Protein AF-A0A6G0IL83-F1 (afdb_monomer)

Nearest PDB structures (foldseek):
  5tuc-assembly1_A  TM=9.008E-01  e=9.355E-12  Sus scrofa
  5tuc-assembly2_B  TM=9.160E-01  e=6.744E-11  Sus scrofa
  5tub-assembly2_B  TM=9.092E-01  e=1.170E-10  Squalomorphii
  4hl4-assembly1_A  TM=8.086E-01  e=2.163E-05  Homo sapiens
  5i7d-assembly1_A  TM=1.148E-01  e=3.326E+00  Homo sapiens

Structure (mmCIF, N/CA/C/O backbone):
data_AF-A0A6G0IL83-F1
#
_entry.id   AF-A0A6G0IL83-F1
#
loop_
_atom_site.group_PDB
_atom_site.id
_atom_site.type_symbol
_atom_site.label_atom_id
_atom_site.label_alt_id
_atom_site.label_comp_id
_atom_site.label_asym_id
_atom_site.label_entity_id
_atom_site.label_seq_id
_atom_site.pdbx_PDB_ins_code
_atom_site.Cartn_x
_atom_site.Cartn_y
_atom_site.Cartn_z
_atom_site.occupancy
_atom_site.B_iso_or_equiv
_atom_site.auth_seq_id
_atom_site.auth_comp_id
_atom_site.auth_asym_id
_atom_site.auth_atom_id
_atom_site.pdbx_PDB_model_num
ATOM 1 N N . MET A 1 1 ? -4.433 26.012 -24.102 1.00 35.59 1 MET A N 1
ATOM 2 C CA . MET A 1 1 ? -4.373 24.540 -24.001 1.00 35.59 1 MET A CA 1
ATOM 3 C C . MET A 1 1 ? -3.198 24.126 -24.870 1.00 35.59 1 MET A C 1
ATOM 5 O O . MET A 1 1 ? -3.374 23.800 -26.033 1.00 35.59 1 MET A O 1
ATOM 9 N N . GLU A 1 2 ? -1.988 24.338 -24.359 1.00 30.94 2 GLU A N 1
ATOM 10 C CA . GLU A 1 2 ? -0.749 24.006 -25.067 1.00 30.94 2 GLU A CA 1
ATOM 11 C C . GLU A 1 2 ? -0.337 22.591 -24.664 1.00 30.94 2 GLU A C 1
ATOM 13 O O . GLU A 1 2 ? -0.443 22.210 -23.498 1.00 30.94 2 GLU A O 1
ATOM 18 N N . SER A 1 3 ? 0.037 21.793 -25.659 1.00 32.44 3 SER A N 1
ATOM 19 C CA . SER A 1 3 ? 0.453 20.403 -25.493 1.00 32.44 3 SER A CA 1
ATOM 20 C C . SER A 1 3 ? 1.756 20.337 -24.690 1.00 32.44 3 SER A C 1
ATOM 22 O O . SER A 1 3 ? 2.762 20.904 -25.102 1.00 32.44 3 SER A O 1
ATOM 24 N N . LEU A 1 4 ? 1.733 19.629 -23.557 1.00 36.69 4 LEU A N 1
ATOM 25 C CA . LEU A 1 4 ? 2.858 19.418 -22.631 1.00 36.69 4 LEU A CA 1
ATOM 26 C C . LEU A 1 4 ? 3.782 18.255 -23.051 1.00 36.69 4 LEU A C 1
ATOM 28 O O . LEU A 1 4 ? 4.434 17.641 -22.209 1.00 36.69 4 LEU A O 1
ATOM 32 N N . TYR A 1 5 ? 3.836 17.922 -24.342 1.00 40.22 5 TYR A N 1
ATOM 33 C CA . TYR A 1 5 ? 4.666 16.827 -24.846 1.00 40.22 5 TYR A CA 1
ATOM 34 C C . TYR A 1 5 ? 5.691 17.332 -25.867 1.00 40.22 5 TYR A C 1
ATOM 36 O O . TYR A 1 5 ? 5.327 18.128 -26.736 1.00 40.22 5 TYR A O 1
ATOM 44 N N . PRO A 1 6 ? 6.953 16.867 -25.812 1.00 35.59 6 PRO A N 1
ATOM 45 C CA . PRO A 1 6 ? 7.917 17.141 -26.869 1.00 35.59 6 PRO A CA 1
ATOM 46 C C . PRO A 1 6 ? 7.450 16.492 -28.180 1.00 35.59 6 PRO A C 1
ATOM 48 O O . PRO A 1 6 ? 7.018 15.338 -28.201 1.00 35.59 6 PRO A O 1
ATOM 51 N N . ASN A 1 7 ? 7.498 17.268 -29.263 1.00 35.81 7 ASN A N 1
ATOM 52 C CA . ASN A 1 7 ? 6.986 16.890 -30.577 1.00 35.81 7 ASN A CA 1
ATOM 53 C C . ASN A 1 7 ? 8.028 16.048 -31.338 1.00 35.81 7 ASN A C 1
ATOM 55 O O . ASN A 1 7 ? 9.173 16.475 -31.464 1.00 35.81 7 ASN A O 1
ATOM 59 N N . PHE A 1 8 ? 7.643 14.868 -31.834 1.00 39.41 8 PHE A N 1
ATOM 60 C CA . PHE A 1 8 ? 8.555 13.873 -32.427 1.00 39.41 8 PHE A CA 1
ATOM 61 C C . PHE A 1 8 ? 8.670 13.932 -33.969 1.00 39.41 8 PHE A C 1
ATOM 63 O O . PHE A 1 8 ? 9.404 13.136 -34.548 1.00 39.41 8 PHE A O 1
ATOM 70 N N . ASP A 1 9 ? 8.005 14.875 -34.645 1.00 34.12 9 ASP A N 1
ATOM 71 C CA . ASP A 1 9 ? 7.742 14.785 -36.097 1.00 34.12 9 ASP A CA 1
ATOM 72 C C . ASP A 1 9 ? 8.708 15.525 -37.050 1.00 34.12 9 ASP A C 1
ATOM 74 O O . ASP A 1 9 ? 8.422 15.657 -38.238 1.00 34.12 9 ASP A O 1
ATOM 78 N N . SER A 1 10 ? 9.877 15.999 -36.617 1.00 35.06 10 SER A N 1
ATOM 79 C CA . SER A 1 10 ? 10.796 16.724 -37.518 1.00 35.06 10 SER A CA 1
ATOM 80 C C . SER A 1 10 ? 11.973 15.875 -38.007 1.00 35.06 10 SER A C 1
ATOM 82 O O . SER A 1 10 ? 13.125 16.215 -37.744 1.00 35.06 10 SER A O 1
ATOM 84 N N . LEU A 1 11 ? 11.710 14.774 -38.717 1.00 36.12 11 LEU A N 1
ATOM 85 C CA . LEU A 1 11 ? 12.749 14.000 -39.415 1.00 36.12 11 LEU A CA 1
ATOM 86 C C . LEU A 1 11 ? 12.256 13.466 -40.770 1.00 36.12 11 LEU A C 1
ATOM 88 O O . LEU A 1 11 ? 12.226 12.260 -40.986 1.00 36.12 11 LEU A O 1
ATOM 92 N N . THR A 1 12 ? 11.924 14.350 -41.714 1.00 31.39 12 THR A N 1
ATOM 93 C CA . THR A 1 12 ? 11.876 13.985 -43.144 1.00 31.39 12 THR A CA 1
ATOM 94 C C . THR A 1 12 ? 12.294 15.145 -44.056 1.00 31.39 12 THR A C 1
ATOM 96 O O . THR A 1 12 ? 11.644 16.184 -44.077 1.00 31.39 12 THR A O 1
ATOM 99 N N . GLU A 1 13 ? 13.353 14.871 -44.831 1.00 29.95 13 GLU A N 1
ATOM 100 C CA . GLU A 1 13 ? 13.779 15.443 -46.126 1.00 29.95 13 GLU A CA 1
ATOM 101 C C . GLU A 1 13 ? 14.355 16.874 -46.220 1.00 29.95 13 GLU A C 1
ATOM 103 O O . GLU A 1 13 ? 13.658 17.880 -46.138 1.00 29.95 13 GLU A O 1
ATOM 108 N N . SER A 1 14 ? 15.634 16.982 -46.611 1.00 29.25 14 SER A N 1
ATOM 109 C CA . SER A 1 14 ? 16.017 17.151 -48.033 1.00 29.25 14 SER A CA 1
ATOM 110 C C . SER A 1 14 ? 17.542 17.274 -48.221 1.00 29.25 14 SER A C 1
ATOM 112 O O . SER A 1 14 ? 18.233 17.990 -47.501 1.00 29.25 14 SER A O 1
ATOM 114 N N . GLU A 1 15 ? 18.070 16.551 -49.211 1.00 38.62 15 GLU A N 1
ATOM 115 C CA . GLU A 1 15 ? 19.451 16.641 -49.697 1.00 38.62 15 GLU A CA 1
ATOM 116 C C . GLU A 1 15 ? 19.671 17.909 -50.544 1.00 38.62 15 GLU A C 1
ATOM 118 O O . GLU A 1 15 ? 18.866 18.207 -51.426 1.00 38.62 15 GLU A O 1
ATOM 123 N N . THR A 1 16 ? 20.806 18.607 -50.372 1.00 29.11 16 THR A N 1
ATOM 124 C CA . THR A 1 16 ? 21.571 19.211 -51.490 1.00 29.11 16 THR A CA 1
ATOM 125 C C . THR A 1 16 ? 23.000 19.644 -51.087 1.00 29.11 16 THR A C 1
ATOM 127 O O . THR A 1 16 ? 23.216 20.551 -50.294 1.00 29.11 16 THR A O 1
ATOM 130 N N . THR A 1 17 ? 23.981 18.963 -51.690 1.00 31.16 17 THR A N 1
ATOM 131 C CA . THR A 1 17 ? 25.401 19.289 -52.000 1.00 31.16 17 THR A CA 1
ATOM 132 C C . THR A 1 17 ? 25.985 20.695 -51.717 1.00 31.16 17 THR A C 1
ATOM 134 O O . THR A 1 17 ? 25.561 21.645 -52.369 1.00 31.16 17 THR A O 1
ATOM 137 N N . LYS A 1 18 ? 27.107 20.805 -50.963 1.00 31.03 18 LYS A N 1
ATOM 138 C CA . LYS A 1 18 ? 28.537 20.845 -51.425 1.00 31.03 18 LYS A CA 1
ATOM 139 C C . LYS A 1 18 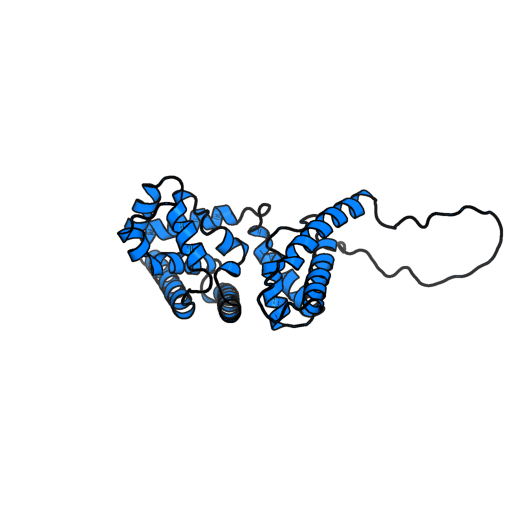? 29.524 21.439 -50.375 1.00 31.03 18 LYS A C 1
ATOM 141 O O . LYS A 1 18 ? 29.405 22.595 -50.006 1.00 31.03 18 LYS A O 1
ATOM 146 N N . ASN A 1 19 ? 30.542 20.630 -50.050 1.00 31.75 19 ASN A N 1
ATOM 147 C CA . ASN A 1 19 ? 31.962 20.878 -49.716 1.00 31.75 19 ASN A CA 1
ATOM 148 C C . ASN A 1 19 ? 32.464 21.890 -48.652 1.00 31.75 19 ASN A C 1
ATOM 150 O O . ASN A 1 19 ? 32.311 23.096 -48.778 1.00 31.75 19 ASN A O 1
ATOM 154 N N . GLU A 1 20 ? 33.312 21.304 -47.785 1.00 34.00 20 GLU A N 1
ATOM 155 C CA . GLU A 1 20 ? 34.528 21.823 -47.123 1.00 34.00 20 GLU A CA 1
ATOM 156 C C . GLU A 1 20 ? 34.391 22.788 -45.934 1.00 34.00 20 GLU A C 1
ATOM 158 O O . GLU A 1 20 ? 34.409 24.002 -46.085 1.00 34.00 20 GLU A O 1
ATOM 163 N N . ALA A 1 21 ? 34.435 22.229 -44.720 1.00 33.47 21 ALA A N 1
ATOM 164 C CA . ALA A 1 21 ? 35.560 22.404 -43.791 1.00 33.47 21 ALA A CA 1
ATOM 165 C C . ALA A 1 21 ? 35.337 21.543 -42.538 1.00 33.47 21 ALA A C 1
ATOM 167 O O . ALA A 1 21 ? 34.246 21.471 -41.983 1.00 33.47 21 ALA A O 1
ATOM 168 N N . THR A 1 22 ? 36.392 20.862 -42.112 1.00 43.59 22 THR A N 1
ATOM 169 C CA . THR A 1 22 ? 36.422 19.958 -40.967 1.00 43.59 22 THR A CA 1
ATOM 170 C C . THR A 1 22 ? 36.220 20.724 -39.659 1.00 43.59 22 THR A C 1
ATOM 172 O O . THR A 1 22 ? 37.159 21.295 -39.110 1.00 43.59 22 THR A O 1
ATOM 175 N N . SER A 1 23 ? 35.011 20.677 -39.117 1.00 38.38 23 SER A N 1
ATOM 176 C CA . SER A 1 23 ? 34.755 20.830 -37.688 1.00 38.38 23 SER A CA 1
ATOM 177 C C . SER A 1 23 ? 34.017 19.579 -37.245 1.00 38.38 23 SER A C 1
ATOM 179 O O . SER A 1 23 ? 32.915 19.306 -37.712 1.00 38.38 23 SER A O 1
ATOM 181 N N . GLN A 1 24 ? 34.655 18.777 -36.388 1.00 42.94 24 GLN A N 1
ATOM 182 C CA . GLN A 1 24 ? 33.943 17.775 -35.604 1.00 42.94 24 GLN A CA 1
ATOM 183 C C . GLN A 1 24 ? 32.936 18.529 -34.736 1.00 42.94 24 GLN A C 1
ATOM 185 O O . GLN A 1 24 ? 33.257 18.971 -33.635 1.00 42.94 24 GLN A O 1
ATOM 190 N N . GLU A 1 25 ? 31.727 18.716 -35.252 1.00 41.28 25 GLU A N 1
ATOM 191 C CA . GLU A 1 25 ? 30.572 18.957 -34.412 1.00 41.28 25 GLU A CA 1
ATOM 192 C C . GLU A 1 25 ? 30.405 17.682 -33.597 1.00 41.28 25 GLU A C 1
ATOM 194 O O . GLU A 1 25 ? 29.979 16.639 -34.094 1.00 41.28 25 GLU A O 1
ATOM 199 N N . SER A 1 26 ? 30.822 17.744 -32.334 1.00 49.41 26 SER A N 1
ATOM 200 C CA . SER A 1 26 ? 30.268 16.857 -31.331 1.00 49.41 26 SER A CA 1
ATOM 201 C C . SER A 1 26 ? 28.759 16.961 -31.493 1.00 49.41 26 SER A C 1
ATOM 203 O O . SER A 1 26 ? 28.200 18.035 -31.265 1.00 49.41 26 SER A O 1
ATOM 205 N N . THR A 1 27 ? 28.115 15.884 -31.930 1.00 51.31 27 THR A N 1
ATOM 206 C CA . THR A 1 27 ? 26.668 15.718 -31.838 1.00 51.31 27 THR A CA 1
ATOM 207 C C . THR A 1 27 ? 26.319 15.809 -30.356 1.00 51.31 27 THR A C 1
ATOM 209 O O . THR A 1 27 ? 26.326 14.806 -29.642 1.00 51.31 27 THR A O 1
ATOM 212 N N . GLY A 1 28 ? 26.168 17.037 -29.861 1.00 64.88 28 GLY A N 1
ATOM 213 C CA . GLY A 1 28 ? 25.783 17.321 -28.494 1.00 64.88 28 GLY A CA 1
ATOM 214 C C . GLY A 1 28 ? 24.419 16.698 -28.281 1.00 64.88 28 GLY A C 1
ATOM 215 O O . GLY A 1 28 ? 23.548 16.808 -29.145 1.00 64.88 28 GLY A O 1
ATOM 216 N N . SER A 1 29 ? 24.257 15.990 -27.165 1.00 70.94 29 SER A N 1
ATOM 217 C CA . SER A 1 29 ? 22.951 15.480 -26.759 1.00 70.94 29 SER A CA 1
ATOM 218 C C . SER A 1 29 ? 21.913 16.607 -26.880 1.00 70.94 29 SER A C 1
ATOM 220 O O . SER A 1 29 ? 22.199 17.720 -26.435 1.00 70.94 29 SER A O 1
ATOM 222 N N . PRO A 1 30 ? 20.717 16.361 -27.449 1.00 82.19 30 PRO A N 1
ATOM 223 C CA . PRO A 1 30 ? 19.666 17.378 -27.537 1.00 82.19 30 PRO A CA 1
ATOM 224 C C . PRO A 1 30 ? 19.145 17.810 -26.152 1.00 82.19 30 PRO A C 1
ATOM 226 O O . PRO A 1 30 ? 18.357 18.746 -26.046 1.00 82.19 30 PRO A O 1
ATOM 229 N N . PHE A 1 31 ? 19.575 17.125 -25.090 1.00 85.12 31 PHE A N 1
ATOM 230 C CA . PHE A 1 31 ? 19.200 17.378 -23.708 1.00 85.12 31 PHE A CA 1
ATOM 231 C C . PHE A 1 31 ? 20.261 18.205 -22.981 1.00 85.12 31 PHE A C 1
ATOM 233 O O . PHE A 1 31 ? 21.461 17.979 -23.146 1.00 85.12 31 PHE A O 1
ATOM 240 N N . SER A 1 32 ? 19.818 19.132 -22.126 1.00 91.44 32 SER A N 1
ATOM 241 C CA . SER A 1 32 ? 20.727 19.888 -21.263 1.00 91.44 32 SER A CA 1
ATOM 242 C C . SER A 1 32 ? 21.450 18.958 -20.284 1.00 91.44 32 SER A C 1
ATOM 244 O O . SER A 1 32 ? 20.899 17.949 -19.840 1.00 91.44 32 SER A O 1
ATOM 246 N N . GLN A 1 33 ? 22.682 19.314 -19.910 1.00 91.88 33 GLN A N 1
ATOM 247 C CA . GLN A 1 33 ? 23.462 18.534 -18.945 1.00 91.88 33 GLN A CA 1
ATOM 248 C C . GLN A 1 33 ? 22.727 18.388 -17.602 1.00 91.88 33 GLN A C 1
ATOM 250 O O . GLN A 1 33 ? 22.690 17.302 -17.041 1.00 91.88 33 GLN A O 1
ATOM 255 N N . GLU A 1 34 ? 22.059 19.449 -17.144 1.00 91.06 34 GLU A N 1
ATOM 256 C CA . GLU A 1 34 ? 21.250 19.437 -15.919 1.00 91.06 34 GLU A CA 1
ATOM 257 C C . GLU A 1 34 ? 20.117 18.399 -15.970 1.00 91.06 34 GLU A C 1
ATOM 259 O O . GLU A 1 34 ? 19.894 17.674 -15.000 1.00 91.06 34 GLU A O 1
ATOM 264 N N . LEU A 1 35 ? 19.433 18.274 -17.114 1.00 92.62 35 LEU A N 1
ATOM 265 C CA . LEU A 1 35 ? 18.378 17.276 -17.303 1.00 92.62 35 LEU A CA 1
ATOM 266 C C . LEU A 1 35 ? 18.941 15.851 -17.227 1.00 92.62 35 LEU A C 1
ATOM 268 O O . LEU A 1 35 ? 18.346 14.973 -16.600 1.00 92.62 35 LEU A O 1
ATOM 272 N N . LEU A 1 36 ? 20.098 15.627 -17.855 1.00 92.31 36 LEU A N 1
ATOM 273 C CA . LEU A 1 36 ? 20.781 14.334 -17.845 1.00 92.31 36 LEU A CA 1
ATOM 274 C C . LEU A 1 36 ? 21.272 13.966 -16.441 1.00 92.31 36 LEU A C 1
ATOM 276 O O . LEU A 1 36 ? 21.112 12.816 -16.027 1.00 92.31 36 LEU A O 1
ATOM 280 N N . ASP A 1 37 ? 21.808 14.926 -15.691 1.00 92.75 37 ASP A N 1
ATOM 281 C CA . ASP A 1 37 ? 22.261 14.726 -14.313 1.00 92.75 37 ASP A CA 1
ATOM 282 C C . ASP A 1 37 ? 21.077 14.381 -13.394 1.00 92.75 37 ASP A C 1
ATOM 284 O O . ASP A 1 37 ? 21.143 13.422 -12.616 1.00 92.75 37 ASP A O 1
ATOM 288 N N . LEU A 1 38 ? 19.954 15.097 -13.538 1.00 93.56 38 LEU A N 1
ATOM 289 C CA . LEU A 1 38 ? 18.725 14.830 -12.790 1.00 93.56 38 LEU A CA 1
ATOM 290 C C . LEU A 1 38 ? 18.167 13.434 -13.091 1.00 93.56 38 LEU A C 1
ATOM 292 O O . LEU A 1 38 ? 17.799 12.692 -12.174 1.00 93.56 38 LEU A O 1
ATOM 296 N N . TYR A 1 39 ? 18.114 13.044 -14.365 1.00 95.88 39 TYR A N 1
ATOM 297 C CA . TYR A 1 39 ? 17.659 11.708 -14.736 1.00 95.88 39 TYR A CA 1
ATOM 298 C C . TYR A 1 39 ? 18.610 10.620 -14.222 1.00 95.88 39 TYR A C 1
ATOM 300 O O . TYR A 1 39 ? 18.154 9.620 -13.671 1.00 95.88 39 TYR A O 1
ATOM 308 N N . THR A 1 40 ? 19.924 10.839 -14.307 1.00 95.25 40 THR A N 1
ATOM 309 C CA . THR A 1 40 ? 20.945 9.897 -13.817 1.00 95.25 40 THR A CA 1
ATOM 310 C C . THR A 1 40 ? 20.816 9.652 -12.312 1.00 95.25 40 THR A C 1
ATOM 312 O O . THR A 1 40 ? 20.892 8.506 -11.860 1.00 95.25 40 THR A O 1
ATOM 315 N N . LEU A 1 41 ? 20.545 10.701 -11.525 1.00 94.81 41 LEU A N 1
ATOM 316 C CA . LEU A 1 41 ? 20.293 10.566 -10.088 1.00 94.81 41 LEU A CA 1
ATOM 317 C C . LEU A 1 41 ? 19.085 9.663 -9.800 1.00 94.81 41 LEU A C 1
ATOM 319 O O . LEU A 1 41 ? 19.128 8.833 -8.887 1.00 94.81 41 LEU A O 1
ATOM 323 N N . ASN A 1 42 ? 18.008 9.816 -10.569 1.00 97.38 42 ASN A N 1
ATOM 324 C CA . ASN A 1 42 ? 16.820 8.985 -10.424 1.00 97.38 42 ASN A CA 1
ATOM 325 C C . ASN A 1 42 ? 17.067 7.549 -10.889 1.00 97.38 42 ASN A C 1
ATOM 327 O O . ASN A 1 42 ? 16.670 6.618 -10.191 1.00 97.38 42 ASN A O 1
ATOM 331 N N . LEU A 1 43 ? 17.778 7.361 -12.003 1.00 97.44 43 LEU A N 1
ATOM 332 C CA . LEU A 1 43 ? 18.135 6.048 -12.533 1.00 97.44 43 LEU A CA 1
ATOM 333 C C . LEU A 1 43 ? 18.861 5.197 -11.487 1.00 97.44 43 LEU A C 1
ATOM 335 O O . LEU A 1 43 ? 18.478 4.054 -11.256 1.00 97.44 43 LEU A O 1
ATOM 339 N N . HIS A 1 44 ? 19.831 5.774 -10.775 1.00 96.06 44 HIS A N 1
ATOM 340 C CA . HIS A 1 44 ? 20.541 5.062 -9.713 1.00 96.06 44 HIS A CA 1
ATOM 341 C C . HIS A 1 44 ? 19.604 4.570 -8.591 1.00 96.06 44 HIS A C 1
ATOM 343 O O . HIS A 1 44 ? 19.756 3.462 -8.073 1.00 96.06 44 HIS A O 1
ATOM 349 N N . ARG A 1 45 ? 18.606 5.381 -8.215 1.00 97.19 45 ARG A N 1
ATOM 350 C CA . ARG A 1 45 ? 17.609 5.007 -7.196 1.00 97.19 45 ARG A CA 1
ATOM 351 C C . ARG A 1 45 ? 16.665 3.915 -7.702 1.00 97.19 45 ARG A C 1
ATOM 353 O O . ARG A 1 45 ? 16.377 2.986 -6.950 1.00 97.19 45 ARG A O 1
ATOM 360 N N . ILE A 1 46 ? 16.236 4.007 -8.963 1.00 98.25 46 ILE A N 1
ATOM 361 C CA . ILE A 1 46 ? 15.415 2.988 -9.631 1.00 98.25 46 ILE A CA 1
ATOM 362 C C . ILE A 1 46 ? 16.156 1.653 -9.636 1.00 98.25 46 ILE A C 1
ATOM 364 O O . ILE A 1 46 ? 15.606 0.652 -9.193 1.00 98.25 46 ILE A O 1
ATOM 368 N N . GLU A 1 47 ? 17.414 1.628 -10.079 1.00 96.81 47 GLU A N 1
ATOM 369 C CA . GLU A 1 47 ? 18.207 0.396 -10.167 1.00 96.81 47 GLU A CA 1
ATOM 370 C C . GLU A 1 47 ? 18.359 -0.288 -8.807 1.00 96.81 47 GLU A C 1
ATOM 372 O O . GLU A 1 47 ? 18.175 -1.503 -8.699 1.00 96.81 47 GLU A O 1
ATOM 377 N N . LYS A 1 48 ? 18.611 0.493 -7.750 1.00 96.25 48 LYS A N 1
ATOM 378 C CA . LYS A 1 48 ? 18.687 -0.020 -6.378 1.00 96.25 48 LYS A CA 1
ATOM 379 C C . LYS A 1 48 ? 17.374 -0.665 -5.921 1.00 96.25 48 LYS A C 1
ATOM 381 O O . LYS A 1 48 ? 17.407 -1.686 -5.234 1.00 96.25 48 LYS A O 1
ATOM 386 N N . ASP A 1 49 ? 16.233 -0.073 -6.264 1.00 97.06 49 ASP A N 1
ATOM 387 C CA . ASP A 1 49 ? 14.922 -0.565 -5.837 1.00 97.06 49 ASP A CA 1
ATOM 388 C C . ASP A 1 49 ? 14.422 -1.741 -6.676 1.00 97.06 49 ASP A C 1
ATOM 390 O O . ASP A 1 49 ? 13.889 -2.693 -6.109 1.00 97.06 49 ASP A O 1
ATOM 394 N N . VAL A 1 50 ? 14.678 -1.742 -7.984 1.00 97.44 50 VAL A N 1
ATOM 395 C CA . VAL A 1 50 ? 14.372 -2.874 -8.870 1.00 97.44 50 VAL A CA 1
ATOM 396 C C . VAL A 1 50 ? 15.109 -4.129 -8.404 1.00 97.44 50 VAL A C 1
ATOM 398 O O . VAL A 1 50 ? 14.488 -5.172 -8.242 1.00 97.44 50 VAL A O 1
ATOM 401 N N . GLN A 1 51 ? 16.407 -4.037 -8.093 1.00 95.19 51 GLN A N 1
ATOM 402 C CA . GLN A 1 51 ? 17.204 -5.195 -7.657 1.00 95.19 51 GLN A CA 1
ATOM 403 C C . GLN A 1 51 ? 16.680 -5.879 -6.384 1.00 95.19 51 GLN A C 1
ATOM 405 O O . GLN A 1 51 ? 16.957 -7.057 -6.152 1.00 95.19 51 GLN A O 1
ATOM 410 N N . ARG A 1 52 ? 15.955 -5.145 -5.534 1.00 94.94 52 ARG A N 1
ATOM 411 C CA . ARG A 1 52 ? 15.391 -5.658 -4.276 1.00 94.94 52 ARG A CA 1
ATOM 412 C C . ARG A 1 52 ? 13.879 -5.877 -4.325 1.00 94.94 52 ARG A C 1
ATOM 414 O O . ARG A 1 52 ? 13.334 -6.344 -3.326 1.00 94.94 52 ARG A O 1
ATOM 421 N N . CYS A 1 53 ? 13.217 -5.537 -5.430 1.00 96.00 53 CYS A N 1
ATOM 422 C CA . CYS A 1 53 ? 11.770 -5.641 -5.574 1.00 96.00 53 CYS A CA 1
ATOM 423 C C . CYS A 1 53 ? 11.355 -7.113 -5.576 1.00 96.00 53 CYS A C 1
ATOM 425 O O . CYS A 1 53 ? 11.779 -7.870 -6.444 1.00 96.00 53 CYS A O 1
ATOM 427 N N . ASP A 1 54 ? 10.590 -7.510 -4.554 1.00 94.88 54 ASP A N 1
ATOM 428 C CA . ASP A 1 54 ? 9.910 -8.801 -4.408 1.00 94.88 54 ASP A CA 1
ATOM 429 C C . ASP A 1 54 ? 10.699 -10.026 -4.907 1.00 94.88 54 ASP A C 1
ATOM 431 O O . ASP A 1 54 ? 10.139 -10.967 -5.455 1.00 94.88 54 ASP A O 1
ATOM 435 N N . ARG A 1 55 ? 12.016 -10.048 -4.656 1.00 92.25 55 ARG A N 1
ATOM 436 C CA . ARG A 1 55 ? 12.979 -11.045 -5.175 1.00 92.25 55 ARG A CA 1
ATOM 437 C C . ARG A 1 55 ? 12.655 -12.512 -4.864 1.00 92.25 55 ARG A C 1
ATOM 439 O O . ARG A 1 55 ? 13.239 -13.407 -5.464 1.00 92.25 55 ARG A O 1
ATOM 446 N N . ASN A 1 56 ? 11.784 -12.751 -3.886 1.00 91.50 56 ASN A N 1
ATOM 447 C CA . ASN A 1 56 ? 11.346 -14.089 -3.488 1.00 91.50 56 ASN A CA 1
ATOM 448 C C . ASN A 1 56 ? 10.086 -14.542 -4.245 1.00 91.50 56 ASN A C 1
ATOM 450 O O . ASN A 1 56 ? 9.729 -15.715 -4.186 1.00 91.50 56 ASN A O 1
ATOM 454 N N . TYR A 1 57 ? 9.406 -13.632 -4.943 1.00 96.56 57 TYR A N 1
ATOM 455 C CA . TYR A 1 57 ? 8.224 -13.930 -5.733 1.00 96.56 57 TYR A CA 1
ATOM 456 C C . TYR A 1 57 ? 8.646 -14.378 -7.138 1.00 96.56 57 TYR A C 1
ATOM 458 O O . TYR A 1 57 ? 9.370 -13.674 -7.842 1.00 96.56 57 TYR A O 1
ATOM 466 N N . CYS A 1 58 ? 8.206 -15.571 -7.547 1.00 96.38 58 CYS A N 1
ATOM 467 C CA . CYS A 1 58 ? 8.746 -16.292 -8.709 1.00 96.38 58 CYS A CA 1
ATOM 468 C C . CYS A 1 58 ? 8.611 -15.549 -10.049 1.00 96.38 58 CYS A C 1
ATOM 470 O O . CYS A 1 58 ? 9.364 -15.832 -10.980 1.00 96.38 58 CYS A O 1
ATOM 472 N N . TYR A 1 59 ? 7.685 -14.592 -10.141 1.00 97.81 59 TYR A N 1
ATOM 473 C CA . TYR A 1 59 ? 7.495 -13.763 -11.326 1.00 97.81 59 TYR A CA 1
ATOM 474 C C . TYR A 1 59 ? 8.699 -12.846 -11.608 1.00 97.81 59 TYR A C 1
ATOM 476 O O . TYR A 1 59 ? 9.014 -12.616 -12.776 1.00 97.81 59 TYR A O 1
ATOM 484 N N . PHE A 1 60 ? 9.412 -12.349 -10.588 1.00 97.81 60 PHE A N 1
ATOM 485 C CA . PHE A 1 60 ? 10.517 -11.389 -10.757 1.00 97.81 60 PHE A CA 1
ATOM 486 C C . PHE A 1 60 ? 11.839 -12.061 -11.146 1.00 97.81 60 PHE A C 1
ATOM 488 O O . PHE A 1 60 ? 12.860 -11.970 -10.468 1.00 97.81 60 PHE A O 1
ATOM 495 N N . THR A 1 61 ? 11.815 -12.731 -12.295 1.00 97.38 61 THR A N 1
ATOM 496 C CA . THR A 1 61 ? 13.012 -13.174 -13.017 1.00 97.38 61 THR A CA 1
ATOM 497 C C . THR A 1 61 ? 13.823 -11.967 -13.519 1.00 97.38 61 THR A C 1
ATOM 499 O O . THR A 1 61 ? 13.273 -10.867 -13.618 1.00 97.38 61 THR A O 1
ATOM 502 N N . PRO A 1 62 ? 15.103 -12.131 -13.915 1.00 97.12 62 PRO A N 1
ATOM 503 C CA . PRO A 1 62 ? 15.894 -11.032 -14.478 1.00 97.12 62 PRO A CA 1
ATOM 504 C C . PRO A 1 62 ? 15.207 -10.299 -15.641 1.00 97.12 62 PRO A C 1
ATOM 506 O O . PRO A 1 62 ? 15.262 -9.075 -15.702 1.00 97.12 62 PRO A O 1
ATOM 509 N N . ALA A 1 63 ? 14.497 -11.029 -16.508 1.00 97.62 63 ALA A N 1
ATOM 510 C CA . ALA A 1 63 ? 13.750 -10.444 -17.620 1.00 97.62 63 ALA A CA 1
ATOM 511 C C . ALA A 1 63 ? 12.565 -9.582 -17.145 1.00 97.62 63 ALA A C 1
ATOM 513 O O . ALA A 1 63 ? 12.341 -8.491 -17.656 1.00 97.62 63 ALA A O 1
ATOM 514 N N . ASN A 1 64 ? 11.822 -10.024 -16.128 1.00 98.19 64 ASN A N 1
ATOM 515 C CA . ASN A 1 64 ? 10.692 -9.249 -15.604 1.00 98.19 64 ASN A CA 1
ATOM 516 C C . ASN A 1 64 ? 11.139 -8.079 -14.710 1.00 98.19 64 ASN A C 1
ATOM 518 O O . ASN A 1 64 ? 10.452 -7.061 -14.642 1.00 98.19 64 ASN A O 1
ATOM 522 N N . LEU A 1 65 ? 12.312 -8.167 -14.077 1.00 98.25 65 LEU A N 1
ATOM 523 C CA . LEU A 1 65 ? 12.952 -7.017 -13.429 1.00 98.25 65 LEU A CA 1
ATOM 524 C C . LEU A 1 65 ? 13.396 -5.963 -14.451 1.00 98.25 65 LEU A C 1
ATOM 526 O O . LEU A 1 65 ? 13.302 -4.767 -14.174 1.00 98.25 65 LEU A O 1
ATOM 530 N N . GLU A 1 66 ? 13.829 -6.383 -15.641 1.00 98.38 66 GLU A N 1
ATOM 531 C CA . GLU A 1 66 ? 14.100 -5.465 -16.748 1.00 98.38 66 GLU A CA 1
ATOM 532 C C . GLU A 1 66 ? 12.819 -4.756 -17.205 1.00 98.38 66 GLU A C 1
ATOM 534 O O . GLU A 1 66 ? 12.830 -3.529 -17.313 1.00 98.38 66 GLU A O 1
ATOM 539 N N . LYS A 1 67 ? 11.692 -5.477 -17.324 1.00 98.62 67 LYS A N 1
ATOM 540 C CA . LYS A 1 67 ? 10.381 -4.854 -17.582 1.00 98.62 67 LYS A CA 1
ATOM 541 C C . LYS A 1 67 ? 10.027 -3.793 -16.537 1.00 98.62 67 LYS A C 1
ATOM 543 O O . LYS A 1 67 ? 9.676 -2.661 -16.872 1.00 98.62 67 LYS A O 1
ATOM 548 N N . LEU A 1 68 ? 10.173 -4.135 -15.253 1.00 98.62 68 LEU A N 1
ATOM 549 C CA . LEU A 1 68 ? 9.923 -3.218 -14.137 1.00 98.62 68 LEU A CA 1
ATOM 550 C C . LEU A 1 68 ? 10.794 -1.955 -14.241 1.00 98.62 68 LEU A C 1
ATOM 552 O O . LEU A 1 68 ? 10.299 -0.835 -14.088 1.00 98.62 68 LEU A O 1
ATOM 556 N N . ARG A 1 69 ? 12.087 -2.130 -14.545 1.00 98.62 69 ARG A N 1
ATOM 557 C CA . ARG A 1 69 ? 13.039 -1.034 -14.751 1.00 98.62 69 ARG A CA 1
ATOM 558 C C . ARG A 1 69 ? 12.633 -0.149 -15.925 1.00 98.62 69 ARG A C 1
ATOM 560 O O . ARG A 1 69 ? 12.654 1.070 -15.766 1.00 98.62 69 ARG A O 1
ATOM 567 N N . ASN A 1 70 ? 12.283 -0.732 -17.069 1.00 98.69 70 ASN A N 1
ATOM 568 C CA . ASN A 1 70 ? 11.921 0.003 -18.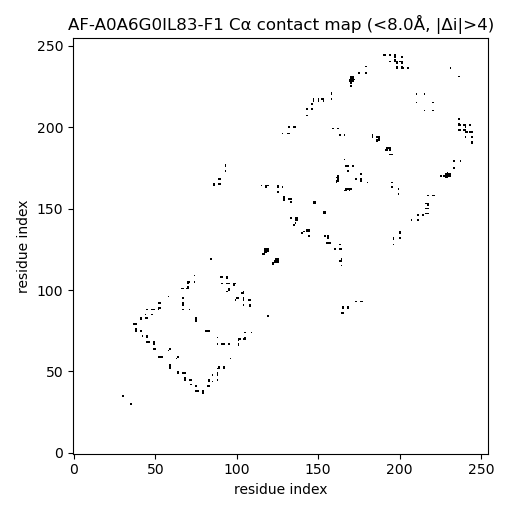281 1.00 98.69 70 ASN A CA 1
ATOM 569 C C . ASN A 1 70 ? 10.718 0.911 -18.030 1.00 98.69 70 ASN A C 1
ATOM 571 O O . ASN A 1 70 ? 10.805 2.119 -18.246 1.00 98.69 70 ASN A O 1
ATOM 575 N N . ILE A 1 71 ? 9.645 0.356 -17.462 1.00 98.81 71 ILE A N 1
ATOM 576 C CA . ILE A 1 71 ? 8.434 1.111 -17.125 1.00 98.81 71 ILE A CA 1
ATOM 577 C C . ILE A 1 71 ? 8.753 2.249 -16.150 1.00 98.81 71 ILE A C 1
ATOM 579 O O . ILE A 1 71 ? 8.308 3.380 -16.357 1.00 98.81 71 ILE A O 1
ATOM 583 N N . MET A 1 72 ? 9.539 1.977 -15.101 1.00 98.62 72 MET A N 1
ATOM 584 C CA . MET A 1 72 ? 9.902 2.996 -14.115 1.00 98.62 72 MET A CA 1
ATOM 585 C C . MET A 1 72 ? 10.734 4.118 -14.746 1.00 98.62 72 MET A C 1
ATOM 587 O O . MET A 1 72 ? 10.441 5.293 -14.539 1.00 98.62 72 MET A O 1
ATOM 591 N N . CYS A 1 73 ? 11.722 3.777 -15.574 1.00 98.38 73 CYS A N 1
ATOM 592 C CA . CYS A 1 73 ? 12.527 4.747 -16.316 1.00 98.38 73 CYS A CA 1
ATOM 593 C C . CYS A 1 73 ? 11.652 5.627 -17.220 1.00 98.38 73 CYS A C 1
ATOM 595 O O . CYS A 1 73 ? 11.756 6.853 -17.174 1.00 98.38 73 CYS A O 1
ATOM 597 N N . SER A 1 74 ? 10.738 5.020 -17.983 1.00 98.31 74 SER A N 1
ATOM 598 C CA . SER A 1 74 ? 9.800 5.741 -18.848 1.00 98.31 74 SER A CA 1
ATOM 599 C C . SER A 1 74 ? 8.856 6.650 -18.061 1.00 98.31 74 SER A C 1
ATOM 601 O O . SER A 1 74 ? 8.590 7.774 -18.491 1.00 98.31 74 SER A O 1
ATOM 603 N N . TYR A 1 75 ? 8.351 6.201 -16.908 1.00 98.44 75 TYR A N 1
ATOM 604 C CA . TYR A 1 75 ? 7.477 7.020 -16.069 1.00 98.44 75 TYR A CA 1
ATOM 605 C C . TYR A 1 75 ? 8.231 8.228 -15.513 1.00 98.44 75 TYR A C 1
ATOM 607 O O . TYR A 1 75 ? 7.742 9.352 -15.622 1.00 98.44 75 TYR A O 1
ATOM 615 N N . ILE A 1 76 ? 9.436 8.016 -14.981 1.00 97.88 76 ILE A N 1
ATOM 616 C CA . ILE A 1 76 ? 10.248 9.079 -14.385 1.00 97.88 76 ILE A CA 1
ATOM 617 C C . ILE A 1 76 ? 10.727 10.083 -15.425 1.00 97.88 76 ILE A C 1
ATOM 619 O O . ILE A 1 76 ? 10.682 11.278 -15.159 1.00 97.88 76 ILE A O 1
ATOM 623 N N . TRP A 1 77 ? 11.095 9.638 -16.627 1.00 96.75 77 TRP A N 1
ATOM 624 C CA . TRP A 1 77 ? 11.440 10.546 -17.722 1.00 96.75 77 TRP A CA 1
ATOM 625 C C . TRP A 1 77 ? 10.308 11.537 -18.043 1.00 96.75 77 TRP A C 1
ATOM 627 O O . TRP A 1 77 ? 10.561 12.696 -18.359 1.00 96.75 77 TRP A O 1
ATOM 637 N N . ARG A 1 78 ? 9.047 11.101 -17.925 1.00 95.69 78 ARG A N 1
ATOM 638 C CA . ARG A 1 78 ? 7.865 11.951 -18.155 1.00 95.69 78 ARG A CA 1
ATOM 639 C C . ARG A 1 78 ? 7.460 12.810 -16.953 1.00 95.69 78 ARG A C 1
ATOM 641 O O . ARG A 1 78 ? 6.628 13.692 -17.131 1.00 95.69 78 ARG A O 1
ATOM 648 N N . HIS A 1 79 ? 8.012 12.552 -15.768 1.00 95.12 79 HIS A N 1
ATOM 649 C CA . HIS A 1 79 ? 7.640 13.204 -14.505 1.00 95.12 79 HIS A CA 1
ATOM 650 C C . HIS A 1 79 ? 8.891 13.563 -13.688 1.00 95.12 79 HIS A C 1
ATOM 652 O O . HIS A 1 79 ? 8.993 13.255 -12.498 1.00 95.12 79 HIS A O 1
ATOM 658 N N . LEU A 1 80 ? 9.892 14.160 -14.345 1.00 93.81 80 LEU A N 1
ATOM 659 C CA . LEU A 1 80 ? 11.176 14.514 -13.727 1.00 93.81 80 LEU A CA 1
ATOM 660 C C . LEU A 1 80 ? 11.046 15.562 -12.614 1.00 93.81 80 LEU A C 1
ATOM 662 O O . LEU A 1 80 ? 11.881 15.596 -11.714 1.00 93.81 80 LEU A O 1
ATOM 666 N N . ASP A 1 81 ? 9.999 16.382 -12.666 1.00 90.19 81 ASP A N 1
ATOM 667 C CA . ASP A 1 81 ? 9.615 17.347 -11.636 1.00 90.19 81 ASP A CA 1
ATOM 668 C C . ASP A 1 81 ? 9.223 16.671 -10.312 1.00 90.19 81 ASP A C 1
ATOM 670 O O . ASP A 1 81 ? 9.498 17.204 -9.239 1.00 90.19 81 ASP A O 1
ATOM 674 N N . ILE A 1 82 ? 8.630 15.476 -10.388 1.00 91.81 82 ILE A N 1
ATOM 675 C CA . ILE A 1 82 ? 8.308 14.639 -9.224 1.00 91.81 82 ILE A CA 1
ATOM 676 C C . ILE A 1 82 ? 9.515 13.771 -8.848 1.00 91.81 82 ILE A C 1
ATOM 678 O O . ILE A 1 82 ? 9.856 13.632 -7.671 1.00 91.81 82 ILE A O 1
ATOM 682 N N . GLY A 1 83 ? 10.166 13.187 -9.857 1.00 94.50 83 GLY A N 1
ATOM 683 C CA . GLY A 1 83 ? 11.273 12.256 -9.687 1.00 94.50 83 GLY A CA 1
ATOM 684 C C . GLY A 1 83 ? 10.857 10.913 -9.079 1.00 94.50 83 GLY A C 1
ATOM 685 O O . GLY A 1 83 ? 9.685 10.619 -8.841 1.00 94.50 83 GLY A O 1
ATOM 686 N N . TYR A 1 84 ? 11.848 10.051 -8.867 1.00 97.06 84 TYR A N 1
ATOM 687 C CA . TYR A 1 84 ? 11.670 8.730 -8.284 1.00 97.06 84 TYR A CA 1
ATOM 688 C C . TYR A 1 84 ? 11.643 8.815 -6.762 1.00 97.06 84 TYR A C 1
ATOM 690 O O . TYR A 1 84 ? 12.580 9.326 -6.132 1.00 97.06 84 TYR A O 1
ATOM 698 N N . VAL A 1 85 ? 10.609 8.219 -6.173 1.00 95.56 85 VAL A N 1
ATOM 699 C CA . VAL A 1 85 ? 10.470 8.065 -4.728 1.00 95.56 85 VAL A CA 1
ATOM 700 C C . VAL A 1 85 ? 10.409 6.584 -4.369 1.00 95.56 85 VAL A C 1
ATOM 702 O O . VAL A 1 85 ? 9.724 5.787 -5.012 1.00 95.56 85 VAL A O 1
ATOM 705 N N . GLN A 1 86 ? 11.136 6.209 -3.316 1.00 94.25 86 GLN A N 1
ATOM 706 C CA . GLN A 1 86 ? 11.132 4.845 -2.800 1.00 94.25 86 GLN A CA 1
ATOM 707 C C . GLN A 1 86 ? 9.697 4.398 -2.482 1.00 94.25 86 GLN A C 1
ATOM 709 O O . GLN A 1 86 ? 8.955 5.109 -1.808 1.00 94.25 86 GLN A O 1
ATOM 714 N N . GLY A 1 87 ? 9.332 3.207 -2.958 1.00 95.31 87 GLY A N 1
ATOM 715 C CA . GLY A 1 87 ? 7.971 2.671 -2.875 1.00 95.31 87 GLY A CA 1
ATOM 716 C C . GLY A 1 87 ? 7.255 2.602 -4.224 1.00 95.31 87 GLY A C 1
ATOM 717 O O . GLY A 1 87 ? 6.368 1.774 -4.405 1.00 95.31 87 GLY A O 1
ATOM 718 N N . MET A 1 88 ? 7.677 3.396 -5.214 1.00 97.94 88 MET A N 1
ATOM 719 C CA . MET A 1 88 ? 7.072 3.365 -6.551 1.00 97.94 88 MET A CA 1
ATOM 720 C C . MET A 1 88 ? 7.221 2.001 -7.242 1.00 97.94 88 MET A C 1
ATOM 722 O O . MET A 1 88 ? 6.277 1.548 -7.886 1.00 97.94 88 MET A O 1
ATOM 726 N N . CYS A 1 89 ? 8.357 1.309 -7.075 1.00 97.50 89 CYS A N 1
ATOM 727 C CA . CYS A 1 89 ? 8.521 -0.056 -7.597 1.00 97.50 89 CYS A CA 1
ATOM 728 C C . CYS A 1 89 ? 7.511 -1.033 -6.981 1.00 97.50 89 CYS A C 1
ATOM 730 O O . CYS A 1 89 ? 6.977 -1.881 -7.687 1.00 97.50 89 CYS A O 1
ATOM 732 N N . ASP A 1 90 ? 7.203 -0.882 -5.691 1.00 98.06 90 ASP A N 1
ATOM 733 C CA . ASP A 1 90 ? 6.245 -1.749 -5.003 1.00 98.06 90 ASP A CA 1
ATOM 734 C C . ASP A 1 90 ? 4.810 -1.512 -5.486 1.00 98.06 90 ASP A C 1
ATOM 736 O O . ASP A 1 90 ? 4.018 -2.447 -5.527 1.00 98.06 90 ASP A O 1
ATOM 740 N N . LEU A 1 91 ? 4.483 -0.282 -5.895 1.00 98.62 91 LEU A N 1
ATOM 741 C CA . LEU A 1 91 ? 3.196 0.042 -6.514 1.00 98.62 91 LEU A CA 1
ATOM 742 C C . LEU A 1 91 ? 3.088 -0.483 -7.955 1.00 98.62 91 LEU A C 1
ATOM 744 O O . LEU A 1 91 ? 2.016 -0.896 -8.390 1.00 98.62 91 LEU A O 1
ATOM 748 N N . LEU A 1 92 ? 4.186 -0.471 -8.711 1.00 98.69 92 LEU A N 1
ATOM 749 C CA . LEU A 1 92 ? 4.201 -0.987 -10.080 1.00 98.69 92 LEU A CA 1
ATOM 750 C C . LEU A 1 92 ? 4.165 -2.524 -10.124 1.00 98.69 92 LEU A C 1
ATOM 752 O O . LEU A 1 92 ? 3.547 -3.100 -11.017 1.00 98.69 92 LEU A O 1
ATOM 756 N N . ALA A 1 93 ? 4.811 -3.185 -9.166 1.00 98.56 93 ALA A N 1
ATOM 757 C CA . ALA A 1 93 ? 5.001 -4.631 -9.147 1.00 98.56 93 ALA A CA 1
ATOM 758 C C . ALA A 1 93 ? 3.691 -5.450 -9.296 1.00 98.56 93 ALA A C 1
ATOM 760 O O . ALA A 1 93 ? 3.641 -6.279 -10.205 1.00 98.56 93 ALA A O 1
ATOM 761 N N . PRO A 1 94 ? 2.601 -5.198 -8.537 1.00 98.62 94 PRO A N 1
ATOM 762 C CA . PRO A 1 94 ? 1.300 -5.851 -8.744 1.00 98.62 94 PRO A CA 1
ATOM 763 C C . PRO A 1 94 ? 0.727 -5.682 -10.146 1.00 98.62 94 PRO A C 1
ATOM 765 O O . PRO A 1 94 ? 0.237 -6.649 -10.724 1.00 98.62 94 PRO A O 1
ATOM 768 N N . LEU A 1 95 ? 0.813 -4.474 -10.710 1.00 98.69 95 LEU A N 1
ATOM 769 C CA . LEU A 1 95 ? 0.297 -4.201 -12.050 1.00 98.69 95 LEU A CA 1
ATOM 770 C C . LEU A 1 95 ? 1.060 -5.001 -13.104 1.00 98.69 95 LEU A C 1
ATOM 772 O O . LEU A 1 95 ? 0.454 -5.558 -14.013 1.00 98.69 95 LEU A O 1
ATOM 776 N N . LEU A 1 96 ? 2.382 -5.090 -12.965 1.00 98.62 96 LEU A N 1
ATOM 777 C CA . LEU A 1 96 ? 3.201 -5.872 -13.881 1.00 98.62 96 LEU A CA 1
ATOM 778 C C . LEU A 1 96 ? 2.928 -7.376 -13.742 1.00 98.62 96 LEU A C 1
ATOM 780 O O . LEU A 1 96 ? 2.783 -8.048 -14.755 1.00 98.62 96 LEU A O 1
ATOM 784 N N . VAL A 1 97 ? 2.784 -7.888 -12.515 1.00 98.50 97 VAL A N 1
ATOM 785 C CA . VAL A 1 97 ? 2.455 -9.302 -12.261 1.00 98.50 97 VAL A CA 1
ATOM 786 C C . VAL A 1 97 ? 1.126 -9.704 -12.904 1.00 98.50 97 VAL A C 1
ATOM 788 O O . VAL A 1 97 ? 1.048 -10.778 -13.495 1.00 98.50 97 VAL A O 1
ATOM 791 N N . ILE A 1 98 ? 0.085 -8.869 -12.801 1.00 98.06 98 ILE A N 1
ATOM 792 C CA . ILE A 1 98 ? -1.250 -9.224 -13.308 1.00 98.06 98 ILE A CA 1
ATOM 793 C C . ILE A 1 98 ? -1.411 -8.989 -14.817 1.00 98.06 98 ILE A C 1
ATOM 795 O O . ILE A 1 98 ? -2.159 -9.716 -15.467 1.00 98.06 98 ILE A O 1
ATOM 799 N N . LEU A 1 99 ? -0.730 -7.985 -15.382 1.00 98.38 99 LEU A N 1
ATOM 800 C CA . LEU A 1 99 ? -0.858 -7.620 -16.800 1.00 98.38 99 LEU A CA 1
ATOM 801 C C . LEU A 1 99 ? 0.179 -8.311 -17.695 1.00 98.38 99 LEU A C 1
ATOM 803 O O . LEU A 1 99 ? -0.104 -8.555 -18.862 1.00 98.38 99 LEU A O 1
ATOM 807 N N . ASP A 1 100 ? 1.378 -8.573 -17.167 1.00 98.12 100 ASP A N 1
ATOM 808 C CA . ASP A 1 100 ? 2.562 -9.106 -17.866 1.00 98.12 100 ASP A CA 1
ATOM 809 C C . ASP A 1 100 ? 2.966 -8.373 -19.169 1.00 98.12 100 ASP A C 1
ATOM 811 O O . ASP A 1 100 ? 3.741 -8.879 -19.985 1.00 98.12 100 ASP A O 1
ATOM 815 N N . ASP A 1 101 ? 2.507 -7.132 -19.338 1.00 98.56 101 ASP A N 1
ATOM 816 C CA . ASP A 1 101 ? 2.737 -6.286 -20.510 1.00 98.56 101 ASP A CA 1
ATOM 817 C C . ASP A 1 101 ? 3.235 -4.896 -20.082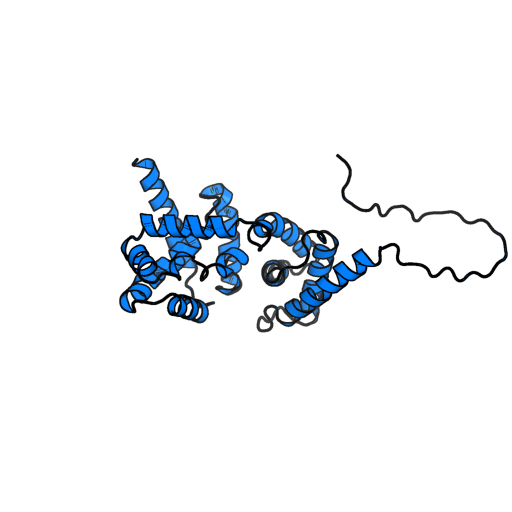 1.00 98.56 101 ASP A C 1
ATOM 819 O O . ASP A 1 101 ? 2.612 -4.234 -19.246 1.00 98.56 101 ASP A O 1
ATOM 823 N N . GLU A 1 102 ? 4.361 -4.440 -20.646 1.00 98.56 102 GLU A N 1
ATOM 824 C CA . GLU A 1 102 ? 4.988 -3.170 -20.252 1.00 98.56 102 GLU A CA 1
ATOM 825 C C . GLU A 1 102 ? 4.101 -1.955 -20.545 1.00 98.56 102 GLU A C 1
ATOM 827 O O . GLU A 1 102 ? 4.012 -1.046 -19.719 1.00 98.56 102 GLU A O 1
ATOM 832 N N . ALA A 1 103 ? 3.434 -1.925 -21.700 1.00 98.50 103 ALA A N 1
ATOM 833 C CA . ALA A 1 103 ? 2.653 -0.771 -22.131 1.00 98.50 103 ALA A CA 1
ATOM 834 C C . ALA A 1 103 ? 1.357 -0.643 -21.319 1.00 98.50 103 ALA A C 1
ATOM 836 O O . ALA A 1 103 ? 0.992 0.459 -20.887 1.00 98.50 103 ALA A O 1
ATOM 837 N N . MET A 1 104 ? 0.684 -1.766 -21.057 1.00 98.69 104 MET A N 1
ATOM 838 C CA . MET A 1 104 ? -0.493 -1.812 -20.193 1.00 98.69 104 MET A CA 1
ATOM 839 C C . MET A 1 104 ? -0.123 -1.467 -18.751 1.00 98.69 104 MET A C 1
ATOM 841 O O . MET A 1 104 ? -0.763 -0.598 -18.156 1.00 98.69 104 MET A O 1
ATOM 845 N N . ALA A 1 105 ? 0.937 -2.073 -18.204 1.00 98.81 105 ALA A N 1
ATOM 846 C CA . ALA A 1 105 ? 1.387 -1.797 -16.842 1.00 98.81 105 ALA A CA 1
ATOM 847 C C . ALA A 1 105 ? 1.815 -0.335 -16.669 1.00 98.81 105 ALA A C 1
ATOM 849 O O . ALA A 1 105 ? 1.412 0.298 -15.697 1.00 98.81 105 ALA A O 1
ATOM 850 N N . PHE A 1 106 ? 2.533 0.244 -17.635 1.00 98.75 106 PHE A N 1
ATOM 851 C CA . PHE A 1 106 ? 2.853 1.673 -17.657 1.00 98.75 106 PHE A CA 1
ATOM 852 C C . PHE A 1 106 ? 1.601 2.561 -17.653 1.00 98.75 106 PHE A C 1
ATOM 854 O O . PHE A 1 106 ? 1.530 3.546 -16.908 1.00 98.75 106 PHE A O 1
ATOM 861 N N . SER A 1 107 ? 0.602 2.219 -18.469 1.00 98.56 107 SER A N 1
ATOM 862 C CA . SER A 1 107 ? -0.640 2.991 -18.570 1.00 98.56 107 SER A CA 1
ATOM 863 C C . SER A 1 107 ? -1.423 2.948 -17.257 1.00 98.56 107 SER A C 1
ATOM 865 O O . SER A 1 107 ? -1.792 3.993 -16.719 1.00 98.56 107 SER A O 1
ATOM 867 N N . CYS A 1 108 ? -1.600 1.756 -16.682 1.00 98.69 108 CYS A N 1
ATOM 868 C CA . CYS A 1 108 ? -2.249 1.583 -15.385 1.00 98.69 108 CYS A CA 1
ATOM 869 C C . CYS A 1 108 ? -1.464 2.261 -14.256 1.00 98.69 108 CYS A C 1
ATOM 871 O O . CYS A 1 108 ? -2.061 2.912 -13.400 1.00 98.69 108 CYS A O 1
ATOM 873 N N . PHE A 1 109 ? -0.132 2.167 -14.268 1.00 98.75 109 PHE A N 1
ATOM 874 C CA . PHE A 1 109 ? 0.723 2.800 -13.269 1.00 98.75 109 PHE A CA 1
ATOM 875 C C . PHE A 1 109 ? 0.618 4.324 -13.317 1.00 98.75 109 PHE A C 1
ATOM 877 O O . PHE A 1 109 ? 0.533 4.967 -12.274 1.00 98.75 109 PHE A O 1
ATOM 884 N N . THR A 1 110 ? 0.529 4.908 -14.515 1.00 98.31 110 THR A N 1
ATOM 885 C CA . THR A 1 110 ? 0.315 6.352 -14.676 1.00 98.31 110 THR A CA 1
ATOM 886 C C . THR A 1 110 ? -0.987 6.805 -14.008 1.00 98.31 110 THR A C 1
ATOM 888 O O . THR A 1 110 ? -0.994 7.812 -13.299 1.00 98.31 110 THR A O 1
ATOM 891 N N . GLU A 1 111 ? -2.082 6.055 -14.167 1.00 98.00 111 GLU A N 1
ATOM 892 C CA . GLU A 1 111 ? -3.349 6.362 -13.484 1.00 98.00 111 GLU A CA 1
ATOM 893 C C . GLU A 1 111 ? -3.284 6.104 -11.973 1.00 98.00 111 GLU A C 1
ATOM 895 O O . GLU A 1 111 ? -3.787 6.911 -11.187 1.00 98.00 111 GLU A O 1
ATOM 900 N N . LEU A 1 112 ? -2.616 5.030 -11.541 1.00 98.19 112 LEU A N 1
ATOM 901 C CA . LEU A 1 112 ? -2.405 4.739 -10.123 1.00 98.19 112 LEU A CA 1
ATOM 902 C C . LEU A 1 112 ? -1.650 5.882 -9.433 1.00 98.19 112 LEU A C 1
ATOM 904 O O . LEU A 1 112 ? -2.060 6.335 -8.363 1.00 98.19 112 LEU A O 1
ATOM 908 N N . MET A 1 113 ? -0.594 6.403 -10.058 1.00 97.75 113 MET A N 1
ATOM 909 C CA . MET A 1 113 ? 0.208 7.482 -9.486 1.00 97.75 113 MET A CA 1
ATOM 910 C C . MET A 1 113 ? -0.553 8.806 -9.388 1.00 97.75 113 MET A C 1
ATOM 912 O O . MET A 1 113 ? -0.325 9.546 -8.436 1.00 97.75 113 MET A O 1
ATOM 916 N N . LYS A 1 114 ? -1.538 9.090 -10.252 1.00 95.81 114 LYS A N 1
ATOM 917 C CA . L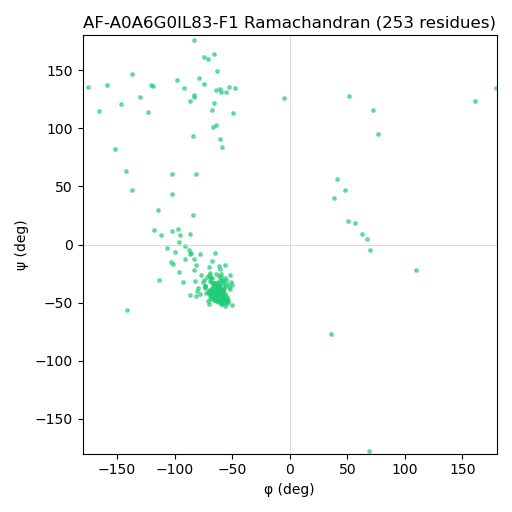YS A 1 114 ? -2.423 10.258 -10.050 1.00 95.81 114 LYS A CA 1
ATOM 918 C C . LYS A 1 114 ? -3.159 10.202 -8.709 1.00 95.81 114 LYS A C 1
ATOM 920 O O . LYS A 1 114 ? -3.391 11.245 -8.103 1.00 95.81 114 LYS A O 1
ATOM 925 N N . ARG A 1 115 ? -3.509 8.999 -8.235 1.00 95.19 115 ARG A N 1
ATOM 926 C CA . ARG A 1 115 ? -4.111 8.791 -6.910 1.00 95.19 115 ARG A CA 1
ATOM 927 C C . ARG A 1 115 ? -3.059 8.768 -5.800 1.00 95.19 115 ARG A C 1
ATOM 929 O O . ARG A 1 115 ? -3.276 9.384 -4.762 1.00 95.19 115 ARG A O 1
ATOM 936 N N . MET A 1 116 ? -1.942 8.072 -6.013 1.00 96.19 116 MET A N 1
ATOM 937 C CA . MET A 1 116 ? -0.949 7.809 -4.963 1.00 96.19 116 MET A CA 1
ATOM 938 C C . MET A 1 116 ? 0.051 8.947 -4.736 1.00 96.19 116 MET A C 1
ATOM 940 O O . MET A 1 116 ? 0.605 9.037 -3.646 1.00 96.19 116 MET A O 1
ATOM 944 N N . ASN A 1 117 ? 0.263 9.845 -5.707 1.00 94.00 117 ASN A N 1
ATOM 945 C CA . ASN A 1 117 ? 1.256 10.927 -5.624 1.00 94.00 117 ASN A CA 1
ATOM 946 C C . ASN A 1 117 ? 1.116 11.775 -4.352 1.00 94.00 117 ASN A C 1
ATOM 948 O O . ASN A 1 117 ? 2.121 12.177 -3.771 1.00 94.00 117 ASN A O 1
ATOM 952 N N . GLN A 1 118 ? -0.115 12.016 -3.891 1.00 94.38 118 GLN A N 1
ATOM 953 C CA . GLN A 1 118 ? -0.357 12.828 -2.697 1.00 94.38 118 GLN A CA 1
ATOM 954 C C . GLN A 1 118 ? 0.087 12.140 -1.388 1.00 94.38 118 GLN A C 1
ATOM 956 O O . GLN A 1 118 ? 0.314 12.820 -0.389 1.00 94.38 118 GLN A O 1
ATOM 961 N N . ASN A 1 119 ? 0.253 10.812 -1.383 1.00 95.19 119 ASN A N 1
ATOM 962 C CA . ASN A 1 119 ? 0.726 10.059 -0.215 1.00 95.19 119 ASN A CA 1
ATOM 963 C C . ASN A 1 119 ? 2.258 10.098 -0.066 1.00 95.19 119 ASN A C 1
ATOM 965 O O . ASN A 1 119 ? 2.772 9.798 1.011 1.00 95.19 119 ASN A O 1
ATOM 969 N N . PHE A 1 120 ? 2.998 10.461 -1.119 1.00 94.00 120 PHE A N 1
ATOM 970 C CA . PHE A 1 120 ? 4.451 10.615 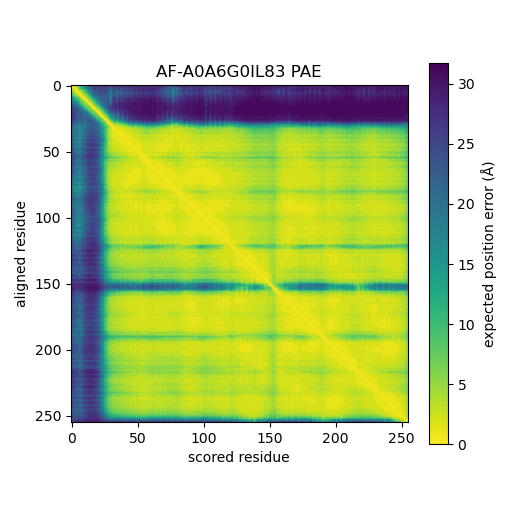-1.050 1.00 94.00 120 PHE A CA 1
ATOM 971 C C . PHE A 1 120 ? 4.840 11.904 -0.299 1.00 94.00 120 PHE A C 1
ATOM 973 O O . PHE A 1 120 ? 4.011 12.807 -0.174 1.00 94.00 120 PHE A O 1
ATOM 980 N N . PRO A 1 121 ? 6.092 12.040 0.188 1.00 88.56 121 PRO A N 1
ATOM 981 C CA . PRO A 1 121 ? 6.505 13.144 1.067 1.00 88.56 121 PRO A CA 1
ATOM 982 C C . PRO A 1 121 ? 6.190 14.565 0.571 1.00 88.56 121 PRO A C 1
ATOM 984 O O . PRO A 1 121 ? 6.013 15.468 1.379 1.00 88.56 121 PRO A O 1
ATOM 987 N N . HIS A 1 122 ? 6.083 14.770 -0.742 1.00 86.38 122 HIS A N 1
ATOM 988 C CA . HIS A 1 122 ? 5.783 16.072 -1.349 1.00 86.38 122 HIS A CA 1
ATOM 989 C C . HIS A 1 122 ? 4.273 16.382 -1.447 1.00 86.38 122 HIS A C 1
ATOM 991 O O . HIS A 1 122 ? 3.902 17.475 -1.861 1.00 86.38 122 HIS A O 1
ATOM 997 N N . GLY A 1 123 ? 3.405 15.418 -1.121 1.00 85.38 123 GLY A N 1
ATOM 998 C CA . GLY A 1 123 ? 1.972 15.451 -1.422 1.00 85.38 123 GLY A CA 1
ATOM 999 C C . GLY A 1 123 ? 1.034 15.795 -0.260 1.00 85.38 123 GLY A C 1
ATOM 1000 O O . GLY A 1 123 ? -0.126 16.114 -0.491 1.00 85.38 123 GLY A O 1
ATOM 1001 N N . GLY A 1 124 ? 1.500 15.740 0.990 1.00 87.94 124 GLY A N 1
ATOM 1002 C CA . GLY A 1 124 ? 0.754 16.216 2.166 1.00 87.94 124 GLY A CA 1
ATOM 1003 C C . GLY A 1 124 ? -0.491 15.413 2.591 1.00 87.94 124 GLY A C 1
ATOM 1004 O O . GLY A 1 124 ? -1.056 15.705 3.644 1.00 87.94 124 GLY A O 1
ATOM 1005 N N . ALA A 1 125 ? -0.927 14.380 1.856 1.00 92.62 125 ALA A N 1
ATOM 1006 C CA . ALA A 1 125 ? -2.114 13.600 2.242 1.00 92.62 125 ALA A CA 1
ATOM 1007 C C . ALA A 1 125 ? -1.897 12.753 3.505 1.00 92.62 125 ALA A C 1
ATOM 1009 O O . ALA A 1 125 ? -2.855 12.436 4.210 1.00 92.62 125 ALA A O 1
ATOM 1010 N N . MET A 1 126 ? -0.645 12.403 3.811 1.00 93.38 126 MET A N 1
ATOM 1011 C CA . MET A 1 126 ? -0.313 11.530 4.936 1.00 93.38 126 MET A CA 1
ATOM 1012 C C . MET A 1 126 ? -0.734 12.120 6.291 1.00 93.38 126 MET A C 1
ATOM 1014 O O . MET A 1 126 ? -1.333 11.417 7.103 1.00 93.38 126 MET A O 1
ATOM 1018 N N . ASP A 1 127 ? -0.524 13.423 6.500 1.00 91.81 127 ASP A N 1
ATOM 1019 C CA . ASP A 1 127 ? -0.934 14.107 7.734 1.00 91.81 127 ASP A CA 1
ATOM 1020 C C . ASP A 1 127 ? -2.454 14.047 7.929 1.00 91.81 127 ASP A C 1
ATOM 1022 O O . ASP A 1 127 ? -2.951 13.859 9.042 1.00 91.81 127 ASP A O 1
ATOM 1026 N N . THR A 1 128 ? -3.201 14.139 6.824 1.00 93.56 128 THR A N 1
ATOM 1027 C CA . THR A 1 128 ? -4.662 14.007 6.832 1.00 93.56 128 THR A CA 1
ATOM 1028 C C . THR A 1 128 ? -5.082 12.580 7.184 1.00 93.56 128 THR A C 1
ATOM 1030 O O . THR A 1 128 ? -5.988 12.399 7.999 1.00 93.56 128 THR A O 1
ATOM 1033 N N . HIS A 1 129 ? -4.413 11.555 6.639 1.00 94.94 129 HIS A N 1
ATOM 1034 C CA . HIS A 1 129 ? -4.693 10.160 7.001 1.00 94.94 129 HIS A CA 1
ATOM 1035 C C . HIS A 1 129 ? -4.469 9.910 8.494 1.00 94.94 129 HIS A C 1
ATOM 1037 O O . HIS A 1 129 ? -5.333 9.327 9.146 1.00 94.94 129 HIS A O 1
ATOM 1043 N N . PHE A 1 130 ? -3.373 10.412 9.067 1.00 93.31 130 PHE A N 1
ATOM 1044 C CA . PHE A 1 130 ? -3.078 10.259 10.496 1.00 93.31 130 PHE A CA 1
ATOM 1045 C C . PHE A 1 130 ? -4.056 11.011 11.398 1.00 93.31 130 PHE A C 1
ATOM 1047 O O . PHE A 1 130 ? -4.521 10.461 12.400 1.00 93.31 130 PHE A O 1
ATOM 1054 N N . ALA A 1 131 ? -4.422 12.243 11.040 1.00 92.81 131 ALA A N 1
ATOM 1055 C CA . ALA A 1 131 ? -5.431 13.002 11.773 1.00 92.81 131 ALA A CA 1
ATOM 1056 C C . ALA A 1 131 ? -6.803 12.301 11.753 1.00 92.81 131 ALA A C 1
ATOM 1058 O O . ALA A 1 131 ? -7.491 12.235 12.779 1.00 92.81 131 ALA A O 1
ATOM 1059 N N . ASN A 1 132 ? -7.182 11.725 10.610 1.00 94.31 132 ASN A N 1
ATOM 1060 C CA . ASN A 1 132 ? -8.436 10.993 10.476 1.00 94.31 132 ASN A CA 1
ATOM 1061 C C . ASN A 1 132 ? -8.406 9.654 11.223 1.00 94.31 132 ASN A C 1
ATOM 1063 O O . ASN A 1 132 ? -9.379 9.334 11.900 1.00 94.31 132 ASN A O 1
ATOM 1067 N N . MET A 1 133 ? -7.296 8.907 11.177 1.00 94.38 133 MET A N 1
ATOM 1068 C CA . MET A 1 133 ? -7.109 7.684 11.974 1.00 94.38 133 MET A CA 1
ATOM 1069 C C . MET A 1 133 ? -7.263 7.961 13.467 1.00 94.38 133 MET A C 1
ATOM 1071 O O . MET A 1 133 ? -8.020 7.267 14.145 1.00 94.38 133 MET A O 1
ATOM 1075 N N . ARG A 1 134 ? -6.616 9.024 13.966 1.00 91.81 134 ARG A N 1
ATOM 1076 C CA . ARG A 1 134 ? -6.770 9.472 15.355 1.00 91.81 134 ARG A CA 1
ATOM 1077 C C . ARG A 1 134 ? -8.236 9.703 15.705 1.00 91.81 134 ARG A C 1
ATOM 1079 O O . ARG A 1 134 ? -8.703 9.213 16.728 1.00 91.81 134 ARG A O 1
ATOM 1086 N N . SER A 1 135 ? -8.938 10.457 14.863 1.00 92.56 135 SER A N 1
ATOM 1087 C CA . SER A 1 135 ? -10.336 10.827 15.095 1.00 92.56 135 SER A CA 1
ATOM 1088 C C . SER A 1 135 ? -11.252 9.603 15.078 1.00 92.56 135 SER A C 1
ATOM 1090 O O . SER A 1 135 ? -12.129 9.477 15.927 1.00 92.56 135 SER A O 1
ATOM 1092 N N . LEU A 1 136 ? -11.030 8.677 14.141 1.00 94.44 136 LEU A N 1
ATOM 1093 C CA . LEU A 1 136 ? -11.794 7.438 14.041 1.00 94.44 136 LEU A CA 1
ATOM 1094 C C . LEU A 1 136 ? -11.614 6.562 15.282 1.00 94.44 136 LEU A C 1
ATOM 1096 O O . LEU A 1 136 ? -12.612 6.145 15.860 1.00 94.44 136 LEU A O 1
ATOM 1100 N N . ILE A 1 137 ? -10.374 6.339 15.724 1.00 93.00 137 ILE A N 1
ATOM 1101 C CA . ILE A 1 137 ? -10.095 5.544 16.929 1.00 93.00 137 ILE A CA 1
ATOM 1102 C C . ILE A 1 137 ? -10.695 6.225 18.160 1.00 93.00 137 ILE A C 1
ATOM 1104 O O . ILE A 1 137 ? -11.392 5.576 18.925 1.00 93.00 137 ILE A O 1
ATOM 1108 N N . GLN A 1 138 ? -10.542 7.544 18.306 1.00 92.12 138 GLN A N 1
ATOM 1109 C CA . GLN A 1 138 ? -11.135 8.286 19.422 1.00 92.12 138 GLN A CA 1
ATOM 1110 C C . GLN A 1 138 ? -12.664 8.125 19.510 1.00 92.12 138 GLN A C 1
ATOM 1112 O O . GLN A 1 138 ? -13.217 8.072 20.607 1.00 92.12 138 GLN A O 1
ATOM 1117 N N . ILE A 1 139 ? -13.352 8.080 18.366 1.00 92.50 139 ILE A N 1
ATOM 1118 C CA . ILE A 1 139 ? -14.816 7.962 18.306 1.00 92.50 139 ILE A CA 1
ATOM 1119 C C . ILE A 1 139 ? -15.274 6.513 18.501 1.00 92.50 139 ILE A C 1
ATOM 1121 O O . ILE A 1 139 ? -16.311 6.278 19.119 1.00 92.50 139 ILE A O 1
ATOM 1125 N N . LEU A 1 140 ? -14.555 5.554 17.918 1.00 93.75 140 LEU A N 1
ATOM 1126 C CA . LEU A 1 140 ? -15.011 4.169 17.806 1.00 93.75 140 LEU A CA 1
ATOM 1127 C C . LEU A 1 140 ? -14.467 3.259 18.909 1.00 93.75 140 LEU A C 1
ATOM 1129 O O . LEU A 1 140 ? -15.119 2.257 19.207 1.00 93.75 140 LEU A O 1
ATOM 1133 N N . ASP A 1 141 ? -13.332 3.624 19.508 1.00 92.56 141 ASP A N 1
ATOM 1134 C CA . ASP A 1 141 ? -12.600 2.833 20.493 1.00 92.56 141 ASP A CA 1
ATOM 1135 C C . ASP A 1 141 ? -11.803 3.723 21.474 1.00 92.56 141 ASP A C 1
ATOM 1137 O O . ASP A 1 141 ? -10.599 3.962 21.332 1.00 92.56 141 ASP A O 1
ATOM 1141 N N . SER A 1 142 ? -12.496 4.237 22.496 1.00 91.56 142 SER A N 1
ATOM 1142 C CA . SER A 1 142 ? -11.912 5.159 23.479 1.00 91.56 142 SER A CA 1
ATOM 1143 C C . SER A 1 142 ? -10.822 4.524 24.344 1.00 91.56 142 SER A C 1
ATOM 1145 O O . SER A 1 142 ? -9.874 5.204 24.712 1.00 91.56 142 SER A O 1
ATOM 1147 N N . GLU A 1 143 ? -10.929 3.233 24.657 1.00 93.62 143 GLU A N 1
ATOM 1148 C CA . GLU A 1 143 ? -9.942 2.527 25.484 1.00 93.62 143 GLU A CA 1
ATOM 1149 C C . GLU A 1 143 ? -8.614 2.365 24.733 1.00 93.62 143 GLU A C 1
ATOM 1151 O O . GLU A 1 143 ? -7.550 2.670 25.273 1.00 93.62 143 GLU A O 1
ATOM 1156 N N . LEU A 1 144 ? -8.664 1.984 23.451 1.00 91.12 144 LEU A N 1
ATOM 1157 C CA . LEU A 1 144 ? -7.466 1.943 22.618 1.00 91.12 144 LEU A CA 1
ATOM 1158 C C . LEU A 1 144 ? -6.865 3.343 22.427 1.00 91.12 144 LEU A C 1
ATOM 1160 O O . LEU A 1 144 ? -5.646 3.510 22.479 1.00 91.12 144 LEU A O 1
ATOM 1164 N N . PHE A 1 145 ? -7.711 4.361 22.247 1.00 90.38 145 PHE A N 1
ATOM 1165 C CA . PHE A 1 145 ? -7.260 5.750 22.181 1.00 90.38 145 PHE A CA 1
ATOM 1166 C C . PHE A 1 145 ? -6.527 6.185 23.459 1.00 90.38 145 PHE A C 1
ATOM 1168 O O . PHE A 1 145 ? -5.489 6.844 23.379 1.00 90.38 145 PHE A O 1
ATOM 1175 N N . GLU A 1 146 ? -7.038 5.812 24.633 1.00 89.50 146 GLU A N 1
ATOM 1176 C CA . GLU A 1 146 ? -6.417 6.115 25.923 1.00 89.50 146 GLU A CA 1
ATOM 1177 C C . GLU A 1 146 ? -5.053 5.435 26.072 1.00 89.50 146 GLU A C 1
ATOM 1179 O O . GLU A 1 146 ? -4.094 6.115 26.445 1.00 89.50 146 GLU A O 1
ATOM 1184 N N . LEU A 1 147 ? -4.925 4.153 25.704 1.00 87.88 147 LEU A N 1
ATOM 1185 C CA . LEU A 1 147 ? -3.631 3.458 25.675 1.00 87.88 147 LEU A CA 1
ATOM 1186 C C . LEU A 1 147 ? -2.625 4.195 24.773 1.00 87.88 147 LEU A C 1
ATOM 1188 O O . LEU A 1 147 ? -1.487 4.459 25.171 1.00 87.88 147 LEU A O 1
ATOM 1192 N N . MET A 1 148 ? -3.050 4.572 23.564 1.00 82.81 148 MET A N 1
ATOM 1193 C CA . MET A 1 148 ? -2.212 5.316 22.619 1.00 82.81 148 MET A CA 1
ATOM 1194 C C . MET A 1 148 ? -1.803 6.689 23.169 1.00 82.81 148 MET A C 1
ATOM 1196 O O . MET A 1 148 ? -0.692 7.154 22.927 1.00 82.81 148 MET A O 1
ATOM 1200 N N . HIS A 1 149 ? -2.682 7.358 23.916 1.00 83.00 149 HIS A N 1
ATOM 1201 C CA . HIS A 1 149 ? -2.386 8.667 24.490 1.00 83.00 149 HIS A CA 1
ATOM 1202 C C . HIS A 1 149 ? -1.412 8.590 25.673 1.00 83.00 149 HIS A C 1
ATOM 1204 O O . HIS A 1 149 ? -0.553 9.461 25.816 1.00 83.00 149 HIS A O 1
ATOM 1210 N N . GLN A 1 150 ? -1.508 7.540 26.494 1.00 82.81 150 GLN A N 1
ATOM 1211 C CA . GLN A 1 150 ? -0.585 7.301 27.611 1.00 82.81 150 GLN A CA 1
ATOM 1212 C C . GLN A 1 150 ? 0.861 7.116 27.128 1.00 82.81 150 GLN A C 1
ATOM 1214 O O . GLN A 1 150 ? 1.797 7.547 27.799 1.00 82.81 150 GLN A O 1
ATOM 1219 N N . ASN A 1 151 ? 1.031 6.560 25.927 1.00 71.25 151 ASN A N 1
ATOM 1220 C CA . ASN A 1 151 ? 2.318 6.292 25.294 1.00 71.25 151 ASN A CA 1
ATOM 1221 C C . ASN A 1 151 ? 2.688 7.329 24.208 1.00 71.25 151 ASN A C 1
ATOM 1223 O O . ASN A 1 151 ? 3.147 6.944 23.135 1.00 71.25 151 ASN A O 1
ATOM 1227 N N . GLY A 1 152 ? 2.473 8.627 24.480 1.00 62.06 152 GLY A N 1
ATOM 1228 C CA . GLY A 1 152 ? 3.032 9.816 23.796 1.00 62.06 152 GLY A CA 1
ATOM 1229 C C . GLY A 1 152 ? 3.235 9.750 22.271 1.00 62.06 152 GLY A C 1
ATOM 1230 O O . GLY A 1 152 ? 2.460 10.328 21.505 1.00 62.06 152 GLY A O 1
ATOM 1231 N N . ASP A 1 153 ? 4.285 9.056 21.830 1.00 64.25 153 ASP A N 1
ATOM 1232 C CA . ASP A 1 153 ? 4.688 8.876 20.427 1.00 64.25 153 ASP A CA 1
ATOM 1233 C C . ASP A 1 153 ? 3.640 8.155 19.565 1.00 64.25 153 ASP A C 1
ATOM 1235 O O . ASP A 1 153 ? 3.529 8.415 18.362 1.00 64.25 153 ASP A O 1
ATOM 1239 N N . TYR A 1 154 ? 2.802 7.313 20.176 1.00 63.94 154 TYR A N 1
ATOM 1240 C CA . TYR A 1 154 ? 1.702 6.618 19.500 1.00 63.94 154 TYR A CA 1
ATOM 1241 C C . TYR A 1 154 ? 0.734 7.527 18.784 1.00 63.94 154 TYR A C 1
ATOM 1243 O O . TYR A 1 154 ? 0.127 7.154 17.776 1.00 63.94 154 TYR A O 1
ATOM 1251 N N . THR A 1 155 ? 0.577 8.730 19.326 1.00 60.88 155 THR A N 1
ATOM 1252 C CA . THR A 1 155 ? -0.362 9.686 18.792 1.00 60.88 155 THR A CA 1
ATOM 1253 C C . THR A 1 155 ? -0.011 10.010 17.345 1.00 60.88 155 THR A C 1
ATOM 1255 O O . THR A 1 155 ? -0.920 10.265 16.576 1.00 60.88 155 THR A O 1
ATOM 1258 N N . HIS A 1 156 ? 1.232 9.930 16.883 1.00 73.81 156 HIS A N 1
ATOM 1259 C CA . HIS A 1 156 ? 1.542 10.310 15.504 1.00 73.81 156 HIS A CA 1
ATOM 1260 C C . HIS A 1 156 ? 1.168 9.274 14.430 1.00 73.81 156 HIS A C 1
ATOM 1262 O O . HIS A 1 156 ? 1.231 9.608 13.251 1.00 73.81 156 HIS A O 1
ATOM 1268 N N . PHE A 1 157 ? 0.745 8.056 14.801 1.00 82.38 157 PHE A N 1
ATOM 1269 C CA . PHE A 1 157 ? 0.308 7.007 13.861 1.00 82.38 157 PHE A CA 1
ATOM 1270 C C . PHE A 1 157 ? 1.339 6.615 12.783 1.00 82.38 157 PHE A C 1
ATOM 1272 O O . PHE A 1 157 ? 1.000 5.953 11.808 1.00 82.38 157 PHE A O 1
ATOM 1279 N N . TYR A 1 158 ? 2.628 6.925 12.959 1.00 85.25 158 TYR A N 1
ATOM 1280 C CA . TYR A 1 158 ? 3.649 6.599 11.954 1.00 85.25 158 TYR A CA 1
ATOM 1281 C C . TYR A 1 158 ? 3.797 5.092 11.679 1.00 85.25 158 TYR A C 1
ATOM 1283 O O . TYR A 1 158 ? 4.301 4.725 10.617 1.00 85.25 158 TYR A O 1
ATOM 1291 N N . PHE A 1 159 ? 3.324 4.212 12.571 1.00 87.44 159 PHE A N 1
ATOM 1292 C CA . PHE A 1 159 ? 3.322 2.763 12.339 1.00 87.44 159 PHE A CA 1
ATOM 1293 C C . PHE A 1 159 ? 2.516 2.363 11.090 1.00 87.44 159 PHE A C 1
ATOM 1295 O O . PHE A 1 159 ? 2.892 1.413 10.409 1.00 87.44 159 PHE A O 1
ATOM 1302 N N . CYS A 1 160 ? 1.469 3.116 10.727 1.00 93.38 160 CYS A N 1
ATOM 1303 C CA . CYS A 1 160 ? 0.680 2.870 9.518 1.00 93.38 160 CYS A CA 1
ATOM 1304 C C . CYS A 1 160 ? 1.132 3.701 8.303 1.00 93.38 160 CYS A C 1
ATOM 1306 O O . CYS A 1 160 ? 0.496 3.644 7.251 1.00 93.38 160 CYS A O 1
ATOM 1308 N N . TYR A 1 161 ? 2.258 4.428 8.385 1.00 94.12 161 TYR A N 1
ATOM 1309 C CA . TYR A 1 161 ? 2.792 5.213 7.260 1.00 94.12 161 TYR A CA 1
ATOM 1310 C C . TYR A 1 161 ? 2.963 4.354 5.999 1.00 94.12 161 TYR A C 1
ATOM 1312 O O . TYR A 1 161 ? 2.507 4.717 4.914 1.00 94.12 161 TYR A O 1
ATOM 1320 N N . ARG A 1 162 ? 3.582 3.174 6.148 1.00 95.81 162 ARG A N 1
ATOM 1321 C CA . ARG A 1 162 ? 3.824 2.243 5.034 1.00 95.81 162 ARG A CA 1
ATOM 1322 C C . ARG A 1 162 ? 2.522 1.708 4.436 1.00 95.81 162 ARG A C 1
ATOM 1324 O O . ARG A 1 162 ? 2.464 1.496 3.226 1.00 95.81 162 ARG A O 1
ATOM 1331 N N . TRP A 1 163 ? 1.490 1.537 5.261 1.00 97.75 163 TRP A N 1
ATOM 1332 C CA . TRP A 1 163 ? 0.183 1.051 4.829 1.00 97.75 163 TRP A CA 1
ATOM 1333 C C . TRP A 1 163 ? -0.455 2.015 3.835 1.00 97.75 163 TRP A C 1
ATOM 1335 O O . TRP A 1 163 ? -0.832 1.597 2.748 1.00 97.75 163 TRP A O 1
ATOM 1345 N N . PHE A 1 164 ? -0.499 3.310 4.155 1.00 97.31 164 PHE A N 1
ATOM 1346 C CA . PHE A 1 164 ? -1.076 4.316 3.259 1.00 97.31 164 PHE A CA 1
ATOM 1347 C C . PHE A 1 164 ? -0.165 4.665 2.082 1.00 97.31 164 PHE A C 1
ATOM 1349 O O . PHE A 1 164 ? -0.650 4.960 0.991 1.00 97.31 164 PHE A O 1
ATOM 1356 N N . LEU A 1 165 ? 1.157 4.625 2.275 1.00 97.19 165 LEU A N 1
ATOM 1357 C CA . LEU A 1 165 ? 2.098 4.908 1.193 1.00 97.19 165 LEU A CA 1
ATOM 1358 C C . LEU A 1 165 ? 1.967 3.891 0.051 1.00 97.19 165 LEU A C 1
ATOM 1360 O O . LEU A 1 165 ? 2.084 4.261 -1.114 1.00 97.19 165 LEU A O 1
ATOM 1364 N N . LEU A 1 166 ? 1.731 2.620 0.389 1.00 97.62 166 LEU A N 1
ATOM 1365 C CA . LEU A 1 166 ? 1.779 1.505 -0.557 1.00 97.62 166 LEU A CA 1
ATOM 1366 C C . LEU A 1 166 ? 0.445 0.768 -0.716 1.00 97.62 166 LEU A C 1
ATOM 1368 O O . LEU A 1 166 ? 0.437 -0.338 -1.252 1.00 97.62 166 LEU A O 1
ATOM 1372 N N . ASP A 1 167 ? -0.652 1.333 -0.205 1.00 97.44 167 ASP A N 1
ATOM 1373 C CA . ASP A 1 167 ? -1.947 0.652 -0.074 1.00 97.44 167 ASP A CA 1
ATOM 1374 C C . ASP A 1 167 ? -1.792 -0.799 0.392 1.00 97.44 167 ASP A C 1
ATOM 1376 O O . ASP A 1 167 ? -2.213 -1.749 -0.268 1.00 97.44 167 ASP A O 1
ATOM 1380 N N . PHE A 1 168 ? -1.129 -0.958 1.536 1.00 98.38 168 PHE A N 1
ATOM 1381 C CA . PHE A 1 168 ? -0.922 -2.230 2.227 1.00 98.38 168 PHE A CA 1
ATOM 1382 C C . PHE A 1 168 ? -0.105 -3.277 1.451 1.00 98.38 168 PHE A C 1
ATOM 1384 O O . PHE A 1 168 ? 0.034 -4.396 1.934 1.00 98.38 168 PHE A O 1
ATOM 1391 N N . LYS A 1 169 ? 0.525 -2.943 0.310 1.00 97.88 169 LYS A N 1
ATOM 1392 C CA . LYS A 1 169 ? 1.318 -3.899 -0.496 1.00 97.88 169 LYS A CA 1
ATOM 1393 C C . LYS A 1 169 ? 2.362 -4.686 0.303 1.00 97.88 169 LYS A C 1
ATOM 1395 O O . LYS A 1 169 ? 2.693 -5.810 -0.060 1.00 97.88 169 LYS A O 1
ATOM 1400 N N . ARG A 1 170 ? 2.934 -4.080 1.345 1.00 97.06 170 ARG A N 1
ATOM 1401 C CA . ARG A 1 170 ? 3.950 -4.714 2.200 1.00 97.06 170 ARG A CA 1
ATOM 1402 C C . ARG A 1 170 ? 3.393 -5.527 3.356 1.00 97.06 170 ARG A C 1
ATOM 1404 O O . ARG A 1 170 ? 4.169 -6.193 4.024 1.00 97.06 170 ARG A O 1
ATOM 1411 N N . GLU A 1 171 ? 2.091 -5.466 3.583 1.00 97.56 171 GLU A N 1
ATOM 1412 C CA . GLU A 1 171 ? 1.438 -6.202 4.660 1.00 97.56 171 GLU A CA 1
ATOM 1413 C C . GLU A 1 171 ? 0.767 -7.475 4.136 1.00 97.56 171 GLU A C 1
ATOM 1415 O O . GLU A 1 171 ? 0.254 -8.253 4.928 1.00 97.56 171 GLU A O 1
ATOM 1420 N N . LEU A 1 172 ? 0.737 -7.684 2.814 1.00 97.75 172 LEU A N 1
ATOM 1421 C CA . LEU A 1 172 ? -0.147 -8.637 2.149 1.00 97.75 172 LEU A CA 1
ATOM 1422 C C . LEU A 1 172 ? 0.574 -9.439 1.067 1.00 97.75 172 LEU A C 1
ATOM 1424 O O . LEU A 1 172 ? 1.418 -8.914 0.337 1.00 97.75 172 LEU A O 1
ATOM 1428 N N . VAL A 1 173 ? 0.153 -10.694 0.906 1.00 96.88 173 VAL A N 1
ATOM 1429 C CA . VAL A 1 173 ? 0.523 -11.520 -0.249 1.00 96.88 173 VAL A CA 1
ATOM 1430 C C . VAL A 1 173 ? -0.184 -11.026 -1.516 1.00 96.88 173 VAL A C 1
ATOM 1432 O O . VAL A 1 173 ? -1.202 -10.347 -1.444 1.00 96.88 173 VAL A O 1
ATOM 1435 N N . TYR A 1 174 ? 0.331 -11.368 -2.698 1.00 96.69 174 TYR A N 1
ATOM 1436 C CA . TYR A 1 174 ? -0.157 -10.817 -3.973 1.00 96.69 174 TYR A CA 1
ATOM 1437 C C . TYR A 1 174 ? -1.665 -10.976 -4.209 1.00 96.69 174 TYR A C 1
ATOM 1439 O O . TYR A 1 174 ? -2.321 -9.995 -4.551 1.00 96.69 174 TYR A O 1
ATOM 1447 N N . ASP A 1 175 ? -2.219 -12.168 -3.979 1.00 96.38 175 ASP A N 1
ATOM 1448 C CA . ASP A 1 175 ? -3.657 -12.420 -4.165 1.00 96.38 175 ASP A CA 1
ATOM 1449 C C . ASP A 1 175 ? -4.516 -11.478 -3.303 1.00 96.38 175 ASP A C 1
ATOM 1451 O O . ASP A 1 175 ? -5.523 -10.927 -3.750 1.00 96.38 175 ASP A O 1
ATOM 1455 N N . ASP A 1 176 ? -4.051 -11.226 -2.083 1.00 98.12 176 ASP A N 1
ATOM 1456 C CA . ASP A 1 176 ? -4.678 -10.336 -1.116 1.00 98.12 176 ASP A CA 1
ATOM 1457 C C . ASP A 1 176 ? -4.506 -8.856 -1.485 1.00 98.12 176 ASP A C 1
ATOM 1459 O O . ASP A 1 176 ? -5.439 -8.066 -1.330 1.00 98.12 176 ASP A O 1
ATOM 1463 N N . VAL A 1 177 ? -3.346 -8.472 -2.028 1.00 98.44 177 VAL A N 1
ATOM 1464 C CA . VAL A 1 177 ? -3.105 -7.121 -2.563 1.00 98.44 177 VAL A CA 1
ATOM 1465 C C . VAL A 1 177 ? -4.112 -6.802 -3.658 1.00 98.44 177 VAL A C 1
ATOM 1467 O O . VAL A 1 177 ? -4.713 -5.728 -3.629 1.00 98.44 177 VAL A O 1
ATOM 1470 N N . PHE A 1 178 ? -4.327 -7.727 -4.599 1.00 98.12 178 PHE A N 1
ATOM 1471 C CA . PHE A 1 178 ? -5.286 -7.532 -5.684 1.00 98.12 178 PHE A CA 1
ATOM 1472 C C . PHE A 1 178 ? -6.699 -7.307 -5.139 1.00 98.12 178 PHE A C 1
ATOM 1474 O O . PHE A 1 178 ? -7.318 -6.291 -5.459 1.00 98.12 178 PHE A O 1
ATOM 1481 N N . ALA A 1 179 ? -7.161 -8.172 -4.231 1.00 98.00 179 ALA A N 1
ATOM 1482 C CA . ALA A 1 179 ? -8.483 -8.043 -3.620 1.00 98.00 179 ALA A CA 1
ATOM 1483 C C . ALA A 1 179 ? -8.657 -6.720 -2.849 1.00 98.00 179 ALA A C 1
ATOM 1485 O O . ALA A 1 179 ? -9.704 -6.066 -2.930 1.00 98.00 179 ALA A O 1
ATOM 1486 N N . VAL A 1 180 ? -7.631 -6.297 -2.103 1.00 98.50 180 VAL A N 1
ATOM 1487 C CA . VAL A 1 180 ? -7.648 -5.035 -1.353 1.00 98.50 180 VAL A CA 1
ATOM 1488 C C . VAL A 1 180 ? -7.674 -3.833 -2.295 1.00 98.50 180 VAL A C 1
ATOM 1490 O O . VAL A 1 180 ? -8.477 -2.922 -2.088 1.00 98.50 180 VAL A O 1
ATOM 1493 N N . TRP A 1 181 ? -6.858 -3.826 -3.348 1.00 98.38 181 TRP A N 1
ATOM 1494 C CA . TRP A 1 181 ? -6.795 -2.719 -4.306 1.00 98.38 181 TRP A CA 1
ATOM 1495 C C . TRP A 1 181 ? -8.092 -2.563 -5.095 1.00 98.38 181 TRP A C 1
ATOM 1497 O O . TRP A 1 181 ? -8.631 -1.456 -5.158 1.00 98.38 181 TRP A O 1
ATOM 1507 N N . GLU A 1 182 ? -8.644 -3.661 -5.613 1.00 97.75 182 GLU A N 1
ATOM 1508 C CA . GLU A 1 182 ? -9.951 -3.663 -6.277 1.00 97.75 182 GLU A CA 1
ATOM 1509 C C . GLU A 1 182 ? -11.041 -3.109 -5.353 1.00 97.75 182 GLU A C 1
ATOM 1511 O O . GLU A 1 182 ? -11.841 -2.262 -5.761 1.00 97.75 182 GLU A O 1
ATOM 1516 N N . THR A 1 183 ? -11.028 -3.517 -4.079 1.00 97.75 183 THR A N 1
ATOM 1517 C CA . THR A 1 183 ? -11.986 -3.030 -3.082 1.00 97.75 183 THR A CA 1
ATOM 1518 C C . THR A 1 183 ? -11.820 -1.535 -2.816 1.00 97.75 183 THR A C 1
ATOM 1520 O O . THR A 1 183 ? -12.816 -0.815 -2.809 1.00 97.75 183 THR A O 1
ATOM 1523 N N . ILE A 1 184 ? -10.592 -1.034 -2.633 1.00 97.62 184 ILE A N 1
ATOM 1524 C CA . ILE A 1 184 ? -10.322 0.399 -2.420 1.00 97.62 184 ILE A CA 1
ATOM 1525 C C . ILE A 1 184 ? -10.826 1.223 -3.610 1.00 97.62 184 ILE A C 1
ATOM 1527 O O . ILE A 1 184 ? -11.476 2.256 -3.424 1.00 97.62 184 ILE A O 1
ATOM 1531 N N . TRP A 1 185 ? -10.548 0.776 -4.837 1.00 97.12 185 TRP A N 1
ATOM 1532 C CA . TRP A 1 185 ? -10.942 1.501 -6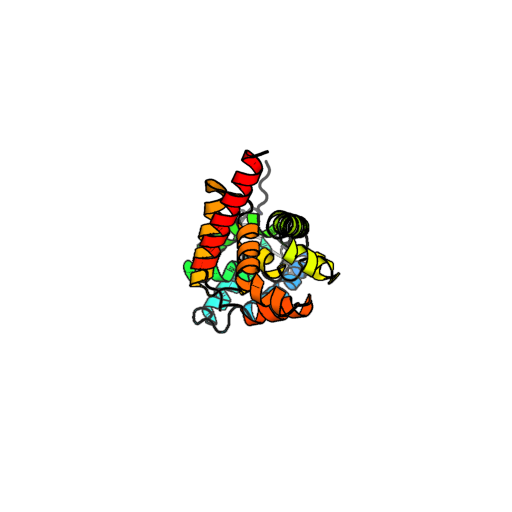.044 1.00 97.12 185 TRP A CA 1
ATOM 1533 C C . TRP A 1 185 ? -12.456 1.487 -6.257 1.00 97.12 185 TRP A C 1
ATOM 1535 O O . TRP A 1 185 ? -13.024 2.522 -6.609 1.00 97.12 185 TRP A O 1
ATOM 1545 N N . ALA A 1 186 ? -13.123 0.362 -5.989 1.00 97.12 186 ALA A N 1
ATOM 1546 C CA . ALA A 1 186 ? -14.578 0.259 -6.064 1.00 97.12 186 ALA A CA 1
ATOM 1547 C C . ALA A 1 186 ? -15.279 1.062 -4.954 1.00 97.12 186 ALA A C 1
ATOM 1549 O O . ALA A 1 186 ? -16.261 1.760 -5.218 1.00 97.12 186 ALA A O 1
ATOM 1550 N N . ALA A 1 187 ? -14.760 1.021 -3.722 1.00 96.25 187 ALA A N 1
ATOM 1551 C CA . ALA A 1 187 ? -15.342 1.692 -2.559 1.00 96.25 187 ALA A CA 1
ATOM 1552 C C . ALA A 1 187 ? -15.481 3.206 -2.755 1.00 96.25 187 ALA A C 1
ATOM 1554 O O . ALA A 1 187 ? -16.461 3.788 -2.291 1.00 96.25 187 ALA A O 1
ATOM 1555 N N . LYS A 1 188 ? -14.578 3.823 -3.528 1.00 93.56 188 LYS A N 1
ATOM 1556 C CA . LYS A 1 188 ? -14.661 5.231 -3.942 1.00 93.56 188 LYS A CA 1
ATOM 1557 C C . LYS A 1 188 ? -16.030 5.613 -4.529 1.00 93.56 188 LYS A C 1
ATOM 1559 O O . LYS A 1 188 ? -16.490 6.734 -4.341 1.00 93.56 188 LYS A O 1
ATOM 1564 N N . TYR A 1 189 ? -16.680 4.690 -5.237 1.00 93.31 189 TYR A N 1
ATOM 1565 C CA . TYR A 1 189 ? -17.945 4.931 -5.938 1.00 93.31 189 TYR A CA 1
ATOM 1566 C C . TYR A 1 189 ? -19.173 4.399 -5.199 1.00 93.31 189 TYR A C 1
ATOM 1568 O O . TYR A 1 189 ? -20.293 4.770 -5.539 1.00 93.31 189 TYR A O 1
ATOM 1576 N N . VAL A 1 190 ? -18.974 3.514 -4.222 1.00 91.38 190 VAL A N 1
ATOM 1577 C CA . VAL A 1 190 ? -20.064 2.761 -3.584 1.00 91.38 190 VAL A CA 1
ATOM 1578 C C . VAL A 1 190 ? -20.254 3.147 -2.119 1.00 91.38 190 VAL A C 1
ATOM 1580 O O . VAL A 1 190 ? -21.375 3.089 -1.623 1.00 91.38 190 VAL A O 1
ATOM 1583 N N . SER A 1 191 ? -19.190 3.543 -1.414 1.00 90.19 191 SER A N 1
ATOM 1584 C CA . SER A 1 191 ? -19.246 3.775 0.033 1.00 90.19 191 SER A CA 1
ATOM 1585 C C . SER A 1 191 ? -18.439 4.985 0.509 1.00 90.19 191 SER A C 1
ATOM 1587 O O . SER A 1 191 ? -19.000 5.861 1.163 1.00 90.19 191 SER A O 1
ATOM 1589 N N . SER A 1 192 ? -17.135 5.055 0.222 1.00 90.50 192 SER A N 1
ATOM 1590 C CA . SER A 1 192 ? -16.253 6.106 0.739 1.00 90.50 192 SER A CA 1
ATOM 1591 C C . SER A 1 192 ? -14.986 6.290 -0.095 1.00 90.50 192 SER A C 1
ATOM 1593 O O . SER A 1 192 ? -14.281 5.334 -0.412 1.00 90.50 192 SER A O 1
ATOM 1595 N N . ASN A 1 193 ? -14.620 7.553 -0.334 1.00 91.00 193 ASN A N 1
ATOM 1596 C CA . ASN A 1 193 ? -13.326 7.937 -0.913 1.00 91.00 193 ASN A CA 1
ATOM 1597 C C . ASN A 1 193 ? -12.133 7.647 0.018 1.00 91.00 193 ASN A C 1
ATOM 1599 O O . ASN A 1 193 ? -10.990 7.674 -0.430 1.00 91.00 193 ASN A O 1
ATOM 1603 N N . HIS A 1 194 ? -12.387 7.378 1.302 1.00 93.62 194 HIS A N 1
ATOM 1604 C CA . HIS A 1 194 ? -11.368 7.161 2.331 1.00 93.62 194 HIS A CA 1
ATOM 1605 C C . HIS A 1 194 ? -11.392 5.730 2.882 1.00 93.62 194 HIS A C 1
ATOM 1607 O O . HIS A 1 194 ? -11.045 5.503 4.039 1.00 93.62 194 HIS A O 1
ATOM 1613 N N . PHE A 1 195 ? -11.799 4.751 2.066 1.00 96.94 195 PHE A N 1
ATOM 1614 C CA . PHE A 1 195 ? -11.924 3.354 2.496 1.00 96.94 195 PHE A CA 1
ATOM 1615 C C . PHE A 1 195 ? -10.622 2.769 3.080 1.00 96.94 195 PHE A C 1
ATOM 1617 O O . PHE A 1 195 ? -10.671 1.959 4.000 1.00 96.94 195 PHE A O 1
ATOM 1624 N N . VAL A 1 196 ? -9.456 3.255 2.633 1.00 97.31 196 VAL A N 1
ATOM 1625 C CA . VAL A 1 196 ? -8.136 2.890 3.185 1.00 97.31 196 VAL A CA 1
ATOM 1626 C C . VAL A 1 196 ? -8.020 3.109 4.697 1.00 97.31 196 VAL A C 1
ATOM 1628 O O . VAL A 1 196 ? -7.371 2.317 5.375 1.00 97.31 196 VAL A O 1
ATOM 1631 N N . LEU A 1 197 ? -8.684 4.132 5.250 1.00 97.31 197 LEU A N 1
ATOM 1632 C CA . LEU A 1 197 ? -8.685 4.394 6.693 1.00 97.31 197 LEU A CA 1
ATOM 1633 C C . LEU A 1 197 ? -9.427 3.299 7.458 1.00 97.31 197 LEU A C 1
ATOM 1635 O O . LEU A 1 197 ? -9.008 2.900 8.536 1.00 97.31 197 LEU A O 1
ATOM 1639 N N . PHE A 1 198 ? -10.512 2.784 6.882 1.00 97.94 198 PHE A N 1
ATOM 1640 C CA . PHE A 1 198 ? -11.309 1.728 7.496 1.00 97.94 198 PHE A CA 1
ATOM 1641 C C . PHE A 1 198 ? -10.613 0.370 7.421 1.00 97.94 198 PHE A C 1
ATOM 1643 O O . PHE A 1 198 ? -10.756 -0.425 8.341 1.00 97.94 198 PHE A O 1
ATOM 1650 N N . ILE A 1 199 ? -9.811 0.125 6.379 1.00 98.44 199 ILE A N 1
ATOM 1651 C CA . ILE A 1 199 ? -8.922 -1.046 6.322 1.00 98.44 199 ILE A CA 1
ATOM 1652 C C . ILE A 1 199 ? -7.857 -0.953 7.420 1.00 98.44 199 ILE A C 1
ATOM 1654 O O . ILE A 1 199 ? -7.676 -1.909 8.168 1.00 98.44 199 ILE A O 1
ATOM 1658 N N . ALA A 1 200 ? -7.194 0.201 7.560 1.00 97.81 200 ALA A N 1
ATOM 1659 C CA . ALA A 1 200 ? -6.203 0.412 8.616 1.00 97.81 200 ALA A CA 1
ATOM 1660 C C . ALA A 1 200 ? -6.817 0.274 10.019 1.00 97.81 200 ALA A C 1
ATOM 1662 O O . ALA A 1 200 ? -6.226 -0.364 10.886 1.00 97.81 200 ALA A O 1
ATOM 1663 N N . LEU A 1 201 ? -8.012 0.829 10.238 1.00 97.06 201 LEU A N 1
ATOM 1664 C CA . LEU A 1 201 ? -8.721 0.703 11.508 1.00 97.06 201 LEU A CA 1
ATOM 1665 C C . LEU A 1 201 ? -9.134 -0.741 11.796 1.00 97.06 201 LEU A C 1
ATOM 1667 O O . LEU A 1 201 ? -8.900 -1.215 12.899 1.00 97.06 201 LEU A O 1
ATOM 1671 N N . ALA A 1 202 ? -9.693 -1.452 10.813 1.00 98.00 202 ALA A N 1
ATOM 1672 C CA . ALA A 1 202 ? -10.041 -2.862 10.962 1.00 98.00 202 ALA A CA 1
ATOM 1673 C C . ALA A 1 202 ? -8.814 -3.705 11.325 1.00 98.00 202 ALA A C 1
ATOM 1675 O O . ALA A 1 202 ? -8.898 -4.577 12.182 1.00 98.00 202 ALA A O 1
ATOM 1676 N N . LEU A 1 203 ? -7.664 -3.419 10.707 1.00 96.88 203 LEU A N 1
ATOM 1677 C CA . LEU A 1 203 ? -6.415 -4.106 11.012 1.00 96.88 203 LEU A CA 1
ATOM 1678 C C . LEU A 1 203 ? -5.999 -3.898 12.475 1.00 96.88 203 LEU A C 1
ATOM 1680 O O . LEU A 1 203 ? -5.605 -4.851 13.137 1.00 96.88 203 LEU A O 1
ATOM 1684 N N . VAL A 1 204 ? -6.141 -2.679 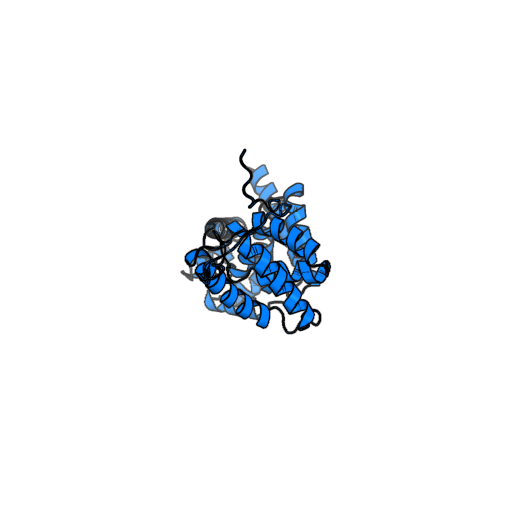12.996 1.00 95.38 204 VAL A N 1
ATOM 1685 C CA . VAL A 1 204 ? -5.881 -2.378 14.409 1.00 95.38 204 VAL A CA 1
ATOM 1686 C C . VAL A 1 204 ? -6.913 -3.043 15.328 1.00 95.38 204 VAL A C 1
ATOM 1688 O O . VAL A 1 204 ? -6.526 -3.669 16.312 1.00 95.38 204 VAL A O 1
ATOM 1691 N N . GLU A 1 205 ? -8.206 -2.973 15.002 1.00 95.31 205 GLU A N 1
ATOM 1692 C CA . GLU A 1 205 ? -9.271 -3.551 15.829 1.00 95.31 205 GLU A CA 1
ATOM 1693 C C . GLU A 1 205 ? -9.212 -5.086 15.909 1.00 95.31 205 GLU A C 1
ATOM 1695 O O . GLU A 1 205 ? -9.542 -5.653 16.946 1.00 95.31 205 GLU A O 1
ATOM 1700 N N . ILE A 1 206 ? -8.769 -5.779 14.854 1.00 96.06 206 ILE A N 1
ATOM 1701 C CA . ILE A 1 206 ? -8.616 -7.247 14.871 1.00 96.06 206 ILE A CA 1
ATOM 1702 C C . ILE A 1 206 ? -7.620 -7.699 15.939 1.00 96.06 206 ILE A C 1
ATOM 1704 O O . ILE A 1 206 ? -7.806 -8.751 16.547 1.00 96.06 206 ILE A O 1
ATOM 1708 N N . TYR A 1 207 ? -6.569 -6.914 16.167 1.00 95.75 207 TYR A N 1
ATOM 1709 C CA . TYR A 1 207 ? -5.536 -7.220 17.155 1.00 95.75 207 TYR A CA 1
ATOM 1710 C C . TYR A 1 207 ? -5.689 -6.400 18.440 1.00 95.75 207 TYR A C 1
ATOM 1712 O O . TYR A 1 207 ? -4.792 -6.414 19.281 1.00 95.75 207 TYR A O 1
ATOM 1720 N N . ARG A 1 208 ? -6.825 -5.713 18.612 1.00 95.12 208 ARG A N 1
ATOM 1721 C CA . ARG A 1 208 ? -7.113 -4.827 19.745 1.00 95.12 208 ARG A CA 1
ATOM 1722 C C . ARG A 1 208 ? -6.833 -5.483 21.089 1.00 95.12 208 ARG A C 1
ATOM 1724 O O . ARG A 1 208 ? -6.108 -4.914 21.897 1.00 95.12 208 ARG A O 1
ATOM 1731 N N . ASP A 1 209 ? -7.390 -6.668 21.315 1.00 96.12 209 ASP A N 1
ATOM 1732 C CA . ASP A 1 209 ? -7.284 -7.343 22.611 1.00 96.12 209 ASP A CA 1
ATOM 1733 C C . ASP A 1 209 ? -5.823 -7.689 22.925 1.00 96.12 209 ASP A C 1
ATOM 1735 O O . ASP A 1 209 ? -5.351 -7.438 24.027 1.00 96.12 209 ASP A O 1
ATOM 1739 N N . ILE A 1 210 ? -5.055 -8.130 21.921 1.00 95.88 210 ILE A N 1
ATOM 1740 C CA . ILE A 1 210 ? -3.616 -8.394 22.060 1.00 95.88 210 ILE A CA 1
ATOM 1741 C C . ILE A 1 210 ? -2.855 -7.105 22.401 1.00 95.88 210 ILE A C 1
ATOM 1743 O O . ILE A 1 210 ? -1.991 -7.119 23.279 1.00 95.88 210 ILE A O 1
ATOM 1747 N N . ILE A 1 211 ? -3.168 -5.995 21.728 1.00 94.12 211 ILE A N 1
ATOM 1748 C CA . ILE A 1 211 ? -2.528 -4.693 21.961 1.00 94.12 211 ILE A CA 1
ATOM 1749 C C . ILE A 1 211 ? -2.782 -4.213 23.398 1.00 94.12 211 ILE A C 1
ATOM 1751 O O . ILE A 1 211 ? -1.843 -3.797 24.081 1.00 94.12 211 ILE A O 1
ATOM 1755 N N . LEU A 1 212 ? -4.032 -4.302 23.864 1.00 94.25 212 LEU A N 1
ATOM 1756 C CA . LEU A 1 212 ? -4.449 -3.860 25.196 1.00 94.25 212 LEU A CA 1
ATOM 1757 C C . LEU A 1 212 ? -3.911 -4.765 26.308 1.00 94.25 212 LEU A C 1
ATOM 1759 O O . LEU A 1 212 ? -3.322 -4.265 27.263 1.00 94.25 212 LEU A O 1
ATOM 1763 N N . GLU A 1 213 ? -4.061 -6.087 26.181 1.00 95.94 213 GLU A N 1
ATOM 1764 C CA . GLU A 1 213 ? -3.621 -7.056 27.196 1.00 95.94 213 GLU A CA 1
ATOM 1765 C C . GLU A 1 213 ? -2.110 -7.002 27.438 1.00 95.94 213 GLU A C 1
ATOM 1767 O O . GLU A 1 213 ? -1.653 -7.186 28.567 1.00 95.94 213 GLU A O 1
ATOM 1772 N N . ASN A 1 214 ? -1.331 -6.719 26.390 1.00 94.31 214 ASN A N 1
ATOM 1773 C CA . ASN A 1 214 ? 0.121 -6.584 26.487 1.00 94.31 214 ASN A CA 1
ATOM 1774 C C . ASN A 1 214 ? 0.575 -5.146 26.773 1.00 94.31 214 ASN A C 1
ATOM 1776 O O . ASN A 1 214 ? 1.776 -4.925 26.914 1.00 94.31 214 ASN A O 1
ATOM 1780 N N . ASN A 1 215 ? -0.352 -4.183 26.869 1.00 91.44 215 ASN A N 1
ATOM 1781 C CA . ASN A 1 215 ? -0.061 -2.762 27.066 1.00 91.44 215 ASN A CA 1
ATOM 1782 C C . ASN A 1 215 ? 1.031 -2.260 26.097 1.00 91.44 215 ASN A C 1
ATOM 1784 O O . ASN A 1 215 ? 2.003 -1.629 26.518 1.00 91.44 215 ASN A O 1
ATOM 1788 N N . MET A 1 216 ? 0.894 -2.615 24.813 1.00 92.00 216 MET A N 1
ATOM 1789 C CA . MET A 1 216 ? 1.948 -2.420 23.811 1.00 92.00 216 MET A CA 1
ATOM 1790 C C . MET A 1 216 ? 2.322 -0.944 23.666 1.00 92.00 216 MET A C 1
ATOM 1792 O O . MET A 1 216 ? 1.452 -0.097 23.449 1.00 92.00 216 MET A O 1
ATOM 1796 N N . ASP A 1 217 ? 3.622 -0.642 23.706 1.00 88.69 217 ASP A N 1
ATOM 1797 C CA . ASP A 1 217 ? 4.148 0.687 23.397 1.00 88.69 217 ASP A CA 1
ATOM 1798 C C . ASP A 1 217 ? 4.327 0.904 21.873 1.00 88.69 217 ASP A C 1
ATOM 1800 O O . ASP A 1 217 ? 4.041 0.021 21.061 1.00 88.69 217 ASP A O 1
ATOM 1804 N N . PHE A 1 218 ? 4.721 2.112 21.446 1.00 85.44 218 PHE A N 1
ATOM 1805 C CA . PHE A 1 218 ? 4.757 2.464 20.018 1.00 85.44 218 PHE A CA 1
ATOM 1806 C C . PHE A 1 218 ? 5.728 1.573 19.234 1.00 85.44 218 PHE A C 1
ATOM 1808 O O . PHE A 1 218 ? 5.474 1.211 18.081 1.00 85.44 218 PHE A O 1
ATOM 1815 N N . THR A 1 219 ? 6.827 1.189 19.879 1.00 88.69 219 THR A N 1
ATOM 1816 C CA . THR A 1 219 ? 7.832 0.293 19.313 1.00 88.69 219 THR A CA 1
ATOM 1817 C C . THR A 1 219 ? 7.279 -1.122 19.206 1.00 88.69 219 THR A C 1
ATOM 1819 O O . THR A 1 219 ? 7.476 -1.773 18.175 1.00 88.69 219 THR A O 1
ATOM 1822 N N . ASP A 1 220 ? 6.547 -1.576 20.224 1.00 92.19 220 ASP A N 1
ATOM 1823 C CA . ASP A 1 220 ? 5.903 -2.888 20.232 1.00 92.19 220 ASP A CA 1
ATOM 1824 C C . ASP A 1 220 ? 4.892 -3.027 19.094 1.00 92.19 220 ASP A C 1
ATOM 1826 O O . ASP A 1 220 ? 4.931 -4.028 18.382 1.00 92.19 220 ASP A O 1
ATOM 1830 N N . ILE A 1 221 ? 4.051 -2.014 18.839 1.00 91.19 221 ILE A N 1
ATOM 1831 C CA . ILE A 1 221 ? 3.091 -2.059 17.722 1.00 91.19 221 ILE A CA 1
ATOM 1832 C C . ILE A 1 221 ? 3.792 -2.121 16.369 1.00 91.19 221 ILE A C 1
ATOM 1834 O O . ILE A 1 221 ? 3.399 -2.910 15.508 1.00 91.19 221 ILE A O 1
ATOM 1838 N N . ILE A 1 222 ? 4.853 -1.331 16.170 1.00 91.06 222 ILE A N 1
ATOM 1839 C CA . ILE A 1 222 ? 5.628 -1.385 14.925 1.00 91.06 222 ILE A CA 1
ATOM 1840 C C . ILE A 1 222 ? 6.206 -2.784 14.736 1.00 91.06 222 ILE A C 1
ATOM 1842 O O . ILE A 1 222 ? 6.140 -3.339 13.638 1.00 91.06 222 ILE A O 1
ATOM 1846 N N . LYS A 1 223 ? 6.792 -3.355 15.790 1.00 94.12 223 LYS A N 1
ATOM 1847 C CA . LYS A 1 223 ? 7.370 -4.695 15.740 1.00 94.12 223 LYS A CA 1
ATOM 1848 C C . LYS A 1 223 ? 6.295 -5.743 15.450 1.00 94.12 223 LYS A C 1
ATOM 1850 O O . LYS A 1 223 ? 6.471 -6.527 14.523 1.00 94.12 223 LYS A O 1
ATOM 1855 N N . PHE A 1 224 ? 5.179 -5.694 16.169 1.00 95.25 224 PHE A N 1
ATOM 1856 C CA . PHE A 1 224 ? 4.054 -6.611 16.027 1.00 95.25 224 PHE A CA 1
ATOM 1857 C C . PHE A 1 224 ? 3.508 -6.631 14.596 1.00 95.25 224 PHE A C 1
ATOM 1859 O O . PHE A 1 224 ? 3.449 -7.689 13.974 1.00 95.25 224 PHE A O 1
ATOM 1866 N N . PHE A 1 225 ? 3.172 -5.471 14.023 1.00 95.44 225 PHE A N 1
ATOM 1867 C CA . PHE A 1 225 ? 2.633 -5.432 12.661 1.00 95.44 225 PHE A CA 1
ATOM 1868 C C . PHE A 1 225 ? 3.667 -5.809 11.599 1.00 95.44 225 PHE A C 1
ATOM 1870 O O . PHE A 1 225 ? 3.308 -6.437 10.609 1.00 95.44 225 PHE A O 1
ATOM 1877 N N . ASN A 1 226 ? 4.950 -5.497 11.806 1.00 94.12 226 ASN A N 1
ATOM 1878 C CA . ASN A 1 226 ? 5.999 -5.975 10.906 1.00 94.12 226 ASN A CA 1
ATOM 1879 C C . ASN A 1 226 ? 6.154 -7.503 10.942 1.00 94.12 226 ASN A C 1
ATOM 1881 O O . ASN A 1 226 ? 6.423 -8.094 9.902 1.00 94.12 226 ASN A O 1
ATOM 1885 N N . GLU A 1 227 ? 5.996 -8.134 12.108 1.00 96.12 227 GLU A N 1
ATOM 1886 C CA . GLU A 1 227 ? 6.013 -9.598 12.249 1.00 96.12 227 GLU A CA 1
ATOM 1887 C C . GLU A 1 227 ? 4.749 -10.254 11.673 1.00 96.12 227 GLU A C 1
ATOM 1889 O O . GLU A 1 227 ? 4.806 -11.389 11.208 1.00 96.12 227 GLU A O 1
ATOM 1894 N N . MET A 1 228 ? 3.625 -9.534 11.664 1.00 96.38 228 MET A N 1
ATOM 1895 C CA . MET A 1 228 ? 2.346 -10.006 11.125 1.00 96.38 228 MET A CA 1
ATOM 1896 C C . MET A 1 228 ? 2.154 -9.755 9.624 1.00 96.38 228 MET A C 1
ATOM 1898 O O . MET A 1 228 ? 1.155 -10.215 9.064 1.00 96.38 228 MET A O 1
ATOM 1902 N N . ALA A 1 229 ? 3.084 -9.058 8.969 1.00 95.50 229 ALA A N 1
ATOM 1903 C CA . ALA A 1 229 ? 3.041 -8.842 7.529 1.00 95.50 229 ALA A CA 1
ATOM 1904 C C . ALA A 1 229 ? 2.888 -10.182 6.785 1.00 95.50 229 ALA A C 1
ATOM 1906 O O . ALA A 1 229 ? 3.541 -11.168 7.114 1.00 95.50 229 ALA A O 1
ATOM 1907 N N . GLU A 1 230 ? 1.999 -10.214 5.794 1.00 96.06 230 GLU A N 1
ATOM 1908 C CA . GLU A 1 230 ? 1.619 -11.389 4.995 1.00 96.06 230 GLU A CA 1
ATOM 1909 C C . GLU A 1 230 ? 0.871 -12.499 5.769 1.00 96.06 230 GLU A C 1
ATOM 1911 O O . GLU A 1 230 ? 0.525 -13.529 5.191 1.00 96.06 230 GLU A O 1
ATOM 1916 N N . HIS A 1 231 ? 0.542 -12.288 7.050 1.00 96.62 231 HIS A N 1
ATOM 1917 C CA . HIS A 1 231 ? -0.185 -13.247 7.900 1.00 96.62 231 HIS A CA 1
ATOM 1918 C C . HIS A 1 231 ? -1.602 -12.795 8.284 1.00 96.62 231 HIS A C 1
ATOM 1920 O O . HIS 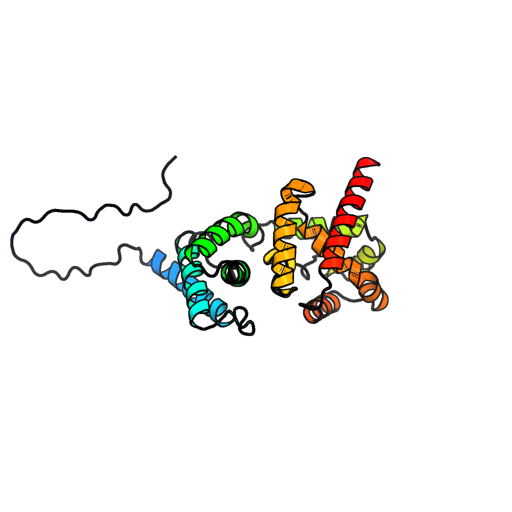A 1 231 ? -2.276 -13.420 9.108 1.00 96.62 231 HIS A O 1
ATOM 1926 N N . HIS A 1 232 ? -2.075 -11.704 7.692 1.00 95.50 232 HIS A N 1
ATOM 1927 C CA . HIS A 1 232 ? -3.385 -11.134 7.965 1.00 95.50 232 HIS A CA 1
ATOM 1928 C C . HIS A 1 232 ? -4.521 -11.879 7.244 1.00 95.50 232 HIS A C 1
ATOM 1930 O O . HIS A 1 232 ? -4.399 -12.269 6.088 1.00 95.50 232 HIS A O 1
ATOM 1936 N N . SER A 1 233 ? -5.683 -12.018 7.893 1.00 95.75 233 SER A N 1
ATOM 1937 C CA . SER A 1 233 ? -6.894 -12.549 7.248 1.00 95.75 233 SER A CA 1
ATOM 1938 C C . SER A 1 233 ? -7.631 -11.440 6.494 1.00 95.75 233 SER A C 1
ATOM 1940 O O . SER A 1 233 ? -8.465 -10.731 7.066 1.00 95.75 233 SER A O 1
ATOM 1942 N N . ILE A 1 234 ? -7.361 -11.283 5.194 1.00 96.38 234 ILE A N 1
ATOM 1943 C CA . ILE A 1 234 ? -7.944 -10.177 4.416 1.00 96.38 234 ILE A CA 1
ATOM 1944 C C . ILE A 1 234 ? -9.458 -10.234 4.307 1.00 96.38 234 ILE A C 1
ATOM 1946 O O . ILE A 1 234 ? -10.125 -9.202 4.385 1.00 96.38 234 ILE A O 1
ATOM 1950 N N . LYS A 1 235 ? -10.034 -11.432 4.216 1.00 95.94 235 LYS A N 1
ATOM 1951 C CA . LYS A 1 235 ? -11.492 -11.588 4.226 1.00 95.94 235 LYS A CA 1
ATOM 1952 C C . LYS A 1 235 ? -12.115 -10.998 5.496 1.00 95.94 235 LYS A C 1
ATOM 1954 O O . LYS A 1 235 ? -13.164 -10.355 5.416 1.00 95.94 235 LYS A O 1
ATOM 1959 N N . GLN A 1 236 ? -11.483 -11.210 6.652 1.00 97.62 236 GLN A N 1
ATOM 1960 C CA . GLN A 1 236 ? -11.945 -10.650 7.920 1.00 97.62 236 GLN A CA 1
ATOM 1961 C C . GLN A 1 236 ? -11.760 -9.130 7.941 1.00 97.62 236 GLN A C 1
ATOM 1963 O O . GLN A 1 236 ? -12.722 -8.420 8.222 1.00 97.62 236 GLN A O 1
ATOM 1968 N N . ILE A 1 237 ? -10.583 -8.637 7.538 1.00 98.19 237 ILE A N 1
ATOM 1969 C CA . ILE A 1 237 ? -10.271 -7.199 7.478 1.00 98.19 237 ILE A CA 1
ATOM 1970 C C . ILE A 1 237 ? -11.264 -6.446 6.596 1.00 98.19 237 ILE A C 1
ATOM 1972 O O . ILE A 1 237 ? -11.836 -5.454 7.032 1.00 98.19 237 ILE A O 1
ATOM 1976 N N . LEU A 1 238 ? -11.524 -6.916 5.374 1.00 97.75 238 LEU A N 1
ATOM 1977 C CA . LEU A 1 238 ? -12.438 -6.243 4.445 1.00 97.75 238 LEU A CA 1
ATOM 1978 C C . LEU A 1 238 ? -13.903 -6.311 4.895 1.00 97.75 238 LEU A C 1
ATOM 1980 O O . LEU A 1 238 ? -14.695 -5.427 4.561 1.00 97.75 238 LEU A O 1
ATOM 1984 N N . THR A 1 239 ? -14.281 -7.352 5.640 1.00 97.62 239 THR A N 1
ATOM 1985 C CA . THR A 1 239 ? -15.617 -7.440 6.247 1.00 97.62 239 THR A CA 1
ATOM 1986 C C . THR A 1 239 ? -15.745 -6.411 7.366 1.00 97.62 239 THR A C 1
ATOM 1988 O O . THR A 1 239 ? -16.632 -5.565 7.313 1.00 97.62 239 THR A O 1
ATOM 1991 N N . GLN A 1 240 ? -14.794 -6.391 8.298 1.00 98.00 240 GLN A N 1
ATOM 1992 C CA . GLN A 1 240 ? -14.799 -5.459 9.421 1.00 98.00 240 GLN A CA 1
ATOM 1993 C C . GLN A 1 240 ? -14.648 -3.998 8.979 1.00 98.00 240 GLN A C 1
ATOM 1995 O O . GLN A 1 240 ? -15.355 -3.133 9.482 1.00 98.00 240 GLN A O 1
ATOM 2000 N N . ALA A 1 241 ? -13.811 -3.708 7.979 1.00 98.06 241 ALA A N 1
ATOM 2001 C CA . ALA A 1 241 ? -13.680 -2.368 7.405 1.00 98.06 241 ALA A CA 1
ATOM 2002 C C . ALA A 1 241 ? -15.023 -1.846 6.871 1.00 98.06 241 ALA A C 1
ATOM 2004 O O . ALA A 1 241 ? -15.367 -0.680 7.058 1.00 98.06 241 ALA A O 1
ATOM 2005 N N . ARG A 1 242 ? -15.816 -2.716 6.239 1.00 96.38 242 ARG A N 1
ATOM 2006 C CA . ARG A 1 242 ? -17.156 -2.375 5.753 1.00 96.38 242 ARG A CA 1
ATOM 2007 C C . ARG A 1 242 ? -18.126 -2.110 6.902 1.00 96.38 242 ARG A C 1
ATOM 2009 O O . ARG A 1 242 ? -18.858 -1.125 6.853 1.00 96.38 242 ARG A O 1
ATOM 2016 N N . ASP A 1 243 ? -18.099 -2.944 7.935 1.00 96.56 243 ASP A N 1
ATOM 2017 C CA . ASP A 1 243 ? -18.938 -2.771 9.125 1.00 96.56 243 ASP A CA 1
ATOM 2018 C C . ASP A 1 243 ? -18.599 -1.468 9.863 1.00 96.56 243 ASP A C 1
ATOM 2020 O O . ASP A 1 243 ? -19.496 -0.753 10.311 1.00 96.56 243 ASP A O 1
ATOM 2024 N N . LEU A 1 244 ? -17.317 -1.091 9.906 1.00 96.75 244 LEU A N 1
ATOM 2025 C CA . LEU A 1 244 ? -16.861 0.182 10.464 1.00 96.75 244 LEU A CA 1
ATOM 2026 C C . LEU A 1 244 ? -17.365 1.388 9.664 1.00 96.75 244 LEU A C 1
ATOM 2028 O O . LEU A 1 244 ? -17.770 2.384 10.266 1.00 96.75 244 LEU A O 1
ATOM 2032 N N . VAL A 1 245 ? -17.408 1.301 8.328 1.00 95.38 245 VAL A N 1
ATOM 2033 C CA . VAL A 1 245 ? -18.038 2.341 7.495 1.00 95.38 245 VAL A CA 1
ATOM 2034 C C . VAL A 1 245 ? -19.510 2.505 7.873 1.00 95.38 245 VAL A C 1
ATOM 2036 O O . VAL A 1 245 ? -19.940 3.629 8.142 1.00 95.38 245 VAL A O 1
ATOM 2039 N N . TYR A 1 246 ? -20.266 1.405 7.959 1.00 93.62 246 TYR A N 1
ATOM 2040 C CA . TYR A 1 246 ? -21.677 1.452 8.354 1.00 93.62 246 TYR A CA 1
ATOM 2041 C C . TYR A 1 246 ? -21.861 2.020 9.765 1.00 93.62 246 TYR A C 1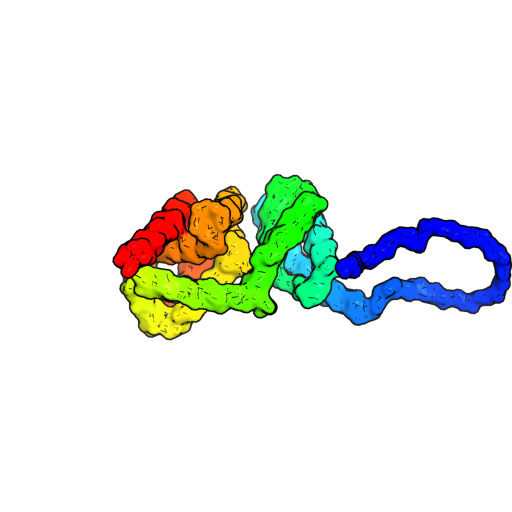
ATOM 2043 O O . TYR A 1 246 ? -22.727 2.867 9.981 1.00 93.62 246 TYR A O 1
ATOM 2051 N N . LYS A 1 247 ? -21.019 1.618 10.723 1.00 94.44 247 LYS A N 1
ATOM 2052 C CA . LYS A 1 247 ? -21.052 2.127 12.100 1.00 94.44 247 LYS A CA 1
ATOM 2053 C C . LYS A 1 247 ? -20.866 3.646 12.138 1.00 94.44 247 LYS A C 1
ATOM 2055 O O . LYS A 1 247 ? -21.625 4.331 12.818 1.00 94.44 247 LYS A O 1
ATOM 2060 N N . VAL A 1 248 ? -19.910 4.189 11.379 1.00 93.12 248 VAL A N 1
ATOM 2061 C CA . VAL A 1 248 ? -19.694 5.644 11.292 1.00 93.12 248 VAL A CA 1
ATOM 2062 C C . VAL A 1 248 ? -20.870 6.355 10.622 1.00 93.12 248 VAL A C 1
ATOM 2064 O O . VAL A 1 248 ? -21.304 7.388 11.125 1.00 93.12 248 VAL A O 1
ATOM 2067 N N . GLN A 1 249 ? -21.422 5.809 9.536 1.00 90.69 249 GLN A N 1
ATOM 2068 C CA . GLN A 1 249 ? -22.595 6.387 8.865 1.00 90.69 249 GLN A CA 1
ATOM 2069 C C . GLN A 1 249 ? -23.798 6.479 9.812 1.00 90.69 249 GLN A C 1
ATOM 2071 O O . GLN A 1 249 ? -24.380 7.552 9.957 1.00 90.69 249 GLN A O 1
ATOM 2076 N N . MET A 1 250 ? -24.087 5.409 10.559 1.00 91.69 250 MET A N 1
ATOM 2077 C CA . MET A 1 250 ? -25.156 5.406 11.562 1.00 91.69 250 MET A CA 1
ATOM 2078 C C . MET A 1 250 ? -24.925 6.439 12.674 1.00 91.69 250 MET A C 1
ATOM 2080 O O . MET A 1 250 ? -25.876 7.048 13.157 1.00 91.69 250 MET A O 1
ATOM 2084 N N . LEU A 1 251 ? -23.680 6.661 13.106 1.00 91.25 251 LEU A N 1
ATOM 2085 C CA . LEU A 1 251 ? -23.369 7.688 14.109 1.00 91.25 251 LEU A CA 1
ATOM 2086 C C . LEU A 1 251 ? -23.577 9.115 13.585 1.00 91.25 251 LEU A C 1
ATOM 2088 O O . LEU A 1 251 ? -23.856 10.012 14.380 1.00 91.25 251 LEU A O 1
ATOM 2092 N N . ILE A 1 252 ? -23.421 9.332 12.277 1.00 86.69 252 ILE A N 1
ATOM 2093 C CA . ILE A 1 252 ? -23.668 10.627 11.633 1.00 86.69 252 ILE A CA 1
ATOM 2094 C C . ILE A 1 252 ? -25.172 10.853 11.453 1.00 86.69 252 ILE A C 1
ATOM 2096 O O . ILE A 1 252 ? -25.643 11.949 11.723 1.00 86.69 252 ILE A O 1
ATOM 2100 N N . GLU A 1 253 ? -25.926 9.832 11.041 1.00 84.31 253 GLU A N 1
ATOM 2101 C CA . GLU A 1 253 ? -27.378 9.927 10.817 1.00 84.31 253 GLU A CA 1
ATOM 2102 C C . GLU A 1 253 ? -28.191 10.085 12.111 1.00 84.31 253 GLU A C 1
ATOM 2104 O O . GLU A 1 253 ? -29.279 10.654 12.093 1.00 84.31 253 GLU A O 1
ATOM 2109 N N . ASN A 1 254 ? -27.668 9.595 13.239 1.00 70.56 254 ASN A N 1
ATOM 2110 C CA . ASN A 1 254 ? -28.306 9.716 14.554 1.00 70.56 254 ASN A CA 1
ATOM 2111 C C . ASN A 1 254 ? -27.957 11.024 15.302 1.00 70.56 254 ASN A C 1
ATOM 2113 O O . ASN A 1 254 ? -28.280 11.143 16.487 1.00 70.56 254 ASN A O 1
ATOM 2117 N N . LYS A 1 255 ? -27.283 11.982 14.650 1.00 53.59 255 LYS A N 1
ATOM 2118 C CA . LYS A 1 255 ? -27.009 13.333 15.170 1.00 53.59 255 LYS A CA 1
ATOM 2119 C C . LYS A 1 255 ? -27.895 14.374 14.498 1.00 53.59 255 LYS A C 1
ATOM 2121 O O . LYS A 1 255 ? -28.315 15.300 15.226 1.00 53.59 255 LYS A O 1
#

Foldseek 3Di:
DDDPDDDDPPDDDDDDDDDDDDDPPPPPDPDDPVLVVLLVVLLVVLVVQLVVAVVVDPCSDVVLSVLLSVLLSVLCNSVSVLGDDPQLSLQLVLLCVVVVDSVRSSVVSVVVCVVLVLLPPVNVCVQVLLVVLLVLCVVPPVPLNVLLVVQPVSSRVCLCSSCSNNVLSQQADSVLSVVSVVCQVVCVPVFDVPLSSLLVVLVCVVCVVVCVVVSAHPVRSSVVSNVNRHVDDSVSSSVRSVVSSVVVVVVVVVD

Radius of gyration: 23.74 Å; Cα contacts (8 Å, |Δi|>4): 195; chains: 1; bounding box: 65×41×80 Å

Mean predicted aligned error: 8.17 Å

Secondary structure (DSSP, 8-state):
----S------------------------SS-HHHHHHHHHHHHHHHHHHTTTTTTSTT--HHHHHHHHHHHHHHHHH-TTT---TTHHHHHHHHHHHH--HHHHHHHHHHHHHHHGGGSTTT-HHHHHHHHHHHHHHHH-HHHHHHHHHTGGGGG-GGGHHHHHTTTTTTS-HHHHHHHHHHHHHHHHHT-TTHHHHHHHHHHHHTHHHHHHTT--HHHHHHHHHHHTT---HHHHHHHHHHHHHHHHHHHHT-

InterPro domains:
  IPR000195 Rab-GAP-TBC domain [PF00566] (18-211)
  IPR000195 Rab-GAP-TBC domain [PS50086] (1-188)
  IPR000195 Rab-GAP-TBC domain [SM00164] (8-215)
  IPR035969 Rab-GAP-TBC domain superfamily [SSF47923] (29-148)
  IPR035969 Rab-GAP-TBC domain superfamily [SSF47923] (125-247)

Solvent-accessible surface area (backbone atoms only — not comparable to full-atom values): 15036 Å² total; per-residue (Å²): 140,78,81,95,61,89,85,86,82,88,81,79,89,84,92,80,91,85,88,90,78,98,66,88,73,72,84,66,69,97,61,56,69,68,59,51,53,55,49,50,59,35,49,57,53,49,54,62,46,48,75,62,49,62,66,85,46,85,77,53,39,76,70,48,39,47,47,55,44,51,39,50,51,58,52,32,71,77,36,62,92,77,45,75,56,94,60,53,66,67,62,40,47,61,44,35,70,76,61,76,36,61,69,60,25,41,54,54,42,56,58,48,42,72,69,48,51,32,44,41,95,91,38,64,44,51,62,53,52,37,55,47,50,52,52,49,38,50,75,76,35,53,68,62,38,48,57,33,57,76,43,61,73,36,65,65,46,65,75,51,47,64,36,66,60,45,72,38,46,83,41,37,48,70,75,52,36,52,56,50,50,55,47,47,64,50,27,48,82,74,79,36,84,59,42,66,56,31,41,55,48,25,55,49,58,76,46,36,66,62,42,58,78,66,64,56,46,58,65,49,50,42,52,51,53,63,72,42,38,57,68,65,62,57,75,57,30,59,50,45,16,51,53,51,52,52,53,52,50,54,59,59,74,76,107

Organism: Larimichthys crocea (NCBI:txid215358)

Sequence (255 aa):
MESLYPNFDSLTESETTKNEATSQESTGSPFSQELLDLYTLNLHRIEKDVQRCDRNYCYFTPANLEKLRNIMCSYIWRHLDIGYVQGMCDLLAPLLVILDDEAMAFSCFTELMKRMNQNFPHGGAMDTHFANMRSLIQILDSELFELMHQNGDYTHFYFCYRWFLLDFKRELVYDDVFAVWETIWAAKYVSSNHFVLFIALALVEIYRDIILENNMDFTDIIKFFNEMAEHHSIKQILTQARDLVYKVQMLIENK

pLDDT: mean 87.57, std 18.99, range [29.11, 98.81]